Protein AF-A0A433QY40-F1 (afdb_monomer)

Radius of gyration: 24.11 Å; Cα contacts (8 Å, |Δi|>4): 406; chains: 1; bounding box: 74×46×71 Å

Solvent-accessible surface area (backbone atoms only — not comparable to full-atom values): 18634 Å² total; per-residue (Å²): 47,36,18,42,41,61,42,78,92,70,95,76,83,92,65,103,60,87,79,83,80,79,84,84,78,77,70,26,26,28,44,92,84,48,96,60,68,40,78,62,98,78,76,44,82,93,55,34,44,86,37,64,58,69,60,52,52,52,27,53,52,53,52,49,52,50,50,54,54,27,59,77,50,73,29,50,80,42,85,75,54,76,53,30,36,38,34,46,38,61,68,45,13,49,48,54,43,42,76,76,47,42,81,66,74,73,64,77,78,57,97,81,73,68,93,63,52,89,67,84,79,71,52,83,84,56,39,50,55,52,63,47,90,78,70,62,73,73,61,60,57,49,56,48,66,78,46,85,68,80,91,82,79,93,74,86,79,80,87,87,80,87,85,88,83,91,85,87,87,87,83,94,64,102,66,86,85,68,77,72,84,62,68,64,75,81,59,43,65,69,51,54,38,49,50,41,40,32,53,53,49,50,52,55,39,48,49,42,28,75,75,71,71,34,41,35,13,22,3,37,27,88,24,65,60,57,3,53,51,31,23,58,74,50,64,79,66,31,38,22,36,50,44,77,87,33,36,54,71,56,28,38,74,33,50,41,48,75,41,78,91,20,69,46,71,70,26,54,49,52,30,63,78,69,70,44,62,27,20,39,57,55,68,79,54,55,51,68,58,36,20,71,75,65,34,63,69,52,9,50,49,54,55,32,48,38,56,70,42,68,133

Structure (mmCIF, N/CA/C/O backbone):
data_AF-A0A433QY40-F1
#
_entry.id   AF-A0A433QY40-F1
#
loop_
_atom_site.group_PDB
_atom_site.id
_atom_site.type_symbol
_atom_site.label_atom_id
_atom_site.label_alt_id
_atom_site.label_comp_id
_atom_site.label_asym_id
_atom_site.label_entity_id
_atom_site.label_seq_id
_atom_site.pdbx_PDB_ins_code
_atom_site.Cartn_x
_atom_site.Cartn_y
_atom_site.Cartn_z
_atom_site.occupancy
_atom_site.B_iso_or_equiv
_atom_site.auth_seq_id
_atom_site.auth_comp_id
_atom_site.auth_asym_id
_atom_site.auth_atom_id
_atom_site.pdbx_PDB_model_num
ATOM 1 N N . MET A 1 1 ? -7.681 4.308 1.408 1.00 59.34 1 MET A N 1
ATOM 2 C CA . MET A 1 1 ? -6.302 4.295 0.869 1.00 59.34 1 MET A CA 1
ATOM 3 C C . MET A 1 1 ? -5.984 2.933 0.264 1.00 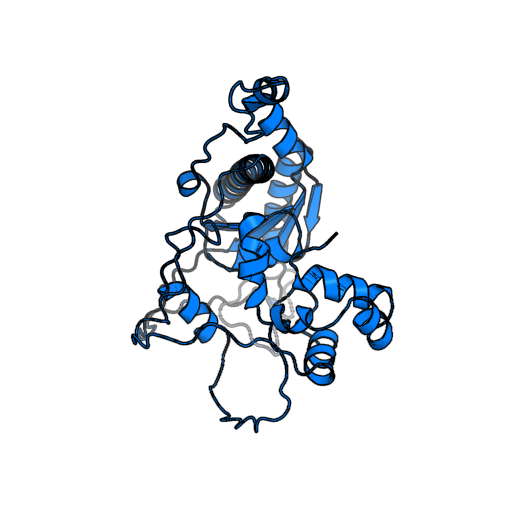59.34 1 MET A C 1
ATOM 5 O O . MET A 1 1 ? -6.249 1.911 0.889 1.00 59.34 1 MET A O 1
ATOM 9 N N . LEU A 1 2 ? -5.409 2.922 -0.937 1.00 44.34 2 LEU A N 1
ATOM 10 C CA . LEU A 1 2 ? -4.930 1.728 -1.632 1.00 44.34 2 LEU A CA 1
ATOM 11 C C . LEU A 1 2 ? -3.403 1.759 -1.720 1.00 44.34 2 LEU A C 1
ATOM 13 O O . LEU A 1 2 ? -2.851 2.810 -2.027 1.00 44.34 2 LEU A O 1
ATOM 17 N N . CYS A 1 3 ? -2.722 0.636 -1.506 1.00 56.62 3 CYS A N 1
ATOM 18 C CA . CYS A 1 3 ? -1.308 0.465 -1.857 1.00 56.62 3 CYS A CA 1
ATOM 19 C C . CYS A 1 3 ? -1.183 -0.676 -2.859 1.00 56.62 3 CYS A C 1
ATOM 21 O O . CYS A 1 3 ? -1.660 -1.766 -2.562 1.00 56.62 3 CYS A O 1
ATOM 23 N N . LEU A 1 4 ? -0.554 -0.440 -4.010 1.00 50.94 4 LEU A N 1
ATOM 24 C CA . LEU A 1 4 ? -0.325 -1.446 -5.051 1.00 50.94 4 LEU A CA 1
ATOM 25 C C . LEU A 1 4 ? 1.158 -1.799 -5.145 1.00 50.94 4 LEU A C 1
ATOM 27 O O . LEU A 1 4 ? 1.994 -0.902 -5.131 1.00 50.94 4 LEU A O 1
ATOM 31 N N . PHE A 1 5 ? 1.445 -3.092 -5.273 1.00 47.00 5 PHE A N 1
ATOM 32 C CA . PHE A 1 5 ? 2.759 -3.673 -5.544 1.00 47.00 5 PHE A CA 1
ATOM 33 C C . PHE A 1 5 ? 2.718 -4.441 -6.848 1.00 47.00 5 PHE A C 1
ATOM 35 O O . PHE A 1 5 ? 1.936 -5.385 -6.942 1.00 47.00 5 PHE A O 1
ATOM 42 N N . VAL A 1 6 ? 3.563 -4.093 -7.811 1.00 45.53 6 VAL A N 1
ATOM 43 C CA . VAL A 1 6 ? 3.583 -4.770 -9.112 1.00 45.53 6 VAL A CA 1
ATOM 44 C C . VAL A 1 6 ? 4.684 -5.826 -9.169 1.00 45.53 6 VAL A C 1
ATOM 46 O O . VAL A 1 6 ? 5.840 -5.547 -8.877 1.00 45.53 6 VAL A O 1
ATOM 49 N N . TYR A 1 7 ? 4.323 -7.037 -9.588 1.00 41.69 7 TYR A N 1
ATOM 50 C CA . TYR A 1 7 ? 5.217 -8.174 -9.771 1.00 41.69 7 TYR A CA 1
ATOM 51 C C . TYR A 1 7 ? 5.182 -8.669 -11.218 1.00 41.69 7 TYR A C 1
ATOM 53 O O . TYR A 1 7 ? 4.114 -8.851 -11.811 1.00 41.69 7 TYR A O 1
ATOM 61 N N . SER A 1 8 ? 6.357 -8.990 -11.762 1.00 37.44 8 SER A N 1
ATOM 62 C CA . SER A 1 8 ? 6.459 -9.954 -12.857 1.00 37.44 8 SER A CA 1
ATOM 63 C C . SER A 1 8 ? 6.424 -11.358 -12.256 1.00 37.44 8 SER A C 1
ATOM 65 O O . SER A 1 8 ? 7.270 -11.678 -11.418 1.00 37.44 8 SER A O 1
ATOM 67 N N . GLU A 1 9 ? 5.463 -12.193 -12.648 1.00 37.59 9 GLU A N 1
ATOM 68 C CA . GLU A 1 9 ? 5.420 -13.580 -12.186 1.00 37.59 9 GLU A CA 1
ATOM 69 C C . GLU A 1 9 ? 6.706 -14.313 -12.597 1.00 37.59 9 GLU A C 1
ATOM 71 O O . GLU A 1 9 ? 6.979 -14.522 -13.776 1.00 37.59 9 GLU A O 1
ATOM 76 N N . THR A 1 10 ? 7.485 -14.749 -11.611 1.00 36.81 10 THR A N 1
ATOM 77 C CA . THR A 1 10 ? 8.326 -15.938 -11.753 1.00 36.81 10 THR A CA 1
ATOM 78 C C . THR A 1 10 ? 7.754 -16.964 -10.786 1.00 36.81 10 THR A C 1
ATOM 80 O O . THR A 1 10 ? 7.585 -16.696 -9.597 1.00 36.81 10 THR A O 1
ATOM 83 N N . LYS A 1 11 ? 7.316 -18.106 -11.321 1.00 35.62 11 LYS A N 1
ATOM 84 C CA . LYS A 1 11 ? 6.693 -19.182 -10.545 1.00 35.62 11 LYS A CA 1
ATOM 85 C C . LYS A 1 11 ? 7.656 -19.618 -9.442 1.00 35.62 11 LYS A C 1
ATOM 87 O O . LYS A 1 11 ? 8.730 -20.115 -9.759 1.00 35.62 11 LYS A O 1
ATOM 92 N N . SER A 1 12 ? 7.271 -19.499 -8.174 1.00 36.81 12 SER A N 1
ATOM 93 C CA . SER A 1 12 ? 7.971 -20.221 -7.112 1.00 36.81 12 SER A CA 1
ATOM 94 C C . SER A 1 12 ? 7.017 -20.573 -5.973 1.00 36.81 12 SER A C 1
ATOM 96 O O . SER A 1 12 ? 6.578 -19.719 -5.209 1.00 36.81 12 SER A O 1
ATOM 98 N N . CYS A 1 13 ? 6.649 -21.855 -5.911 1.00 33.94 13 CYS A N 1
ATOM 99 C CA . CYS A 1 13 ? 6.004 -22.478 -4.759 1.00 33.94 13 CYS A CA 1
ATOM 100 C C . CYS A 1 13 ? 7.100 -22.928 -3.788 1.00 33.94 13 CYS A C 1
ATOM 102 O O . CYS A 1 13 ? 7.964 -23.715 -4.167 1.00 33.94 13 CYS A O 1
ATOM 104 N N . VAL A 1 14 ? 7.050 -22.469 -2.538 1.00 39.84 14 VAL A N 1
ATOM 105 C CA . VAL A 1 14 ? 8.035 -22.827 -1.508 1.00 39.84 14 VAL A CA 1
ATOM 106 C C . VAL A 1 14 ? 7.557 -24.063 -0.736 1.00 39.84 14 VAL A C 1
ATOM 108 O O . VAL A 1 14 ? 6.661 -23.994 0.101 1.00 39.84 14 VAL A O 1
ATOM 111 N N . ARG A 1 15 ? 8.171 -25.206 -1.042 1.00 34.72 15 ARG A N 1
ATOM 112 C CA . ARG A 1 15 ? 8.403 -26.370 -0.164 1.00 34.72 15 ARG A CA 1
ATOM 113 C C . ARG A 1 15 ? 9.867 -26.788 -0.379 1.00 34.72 15 ARG A C 1
ATOM 115 O O . ARG A 1 15 ? 10.416 -26.383 -1.403 1.00 34.72 15 ARG A O 1
ATOM 122 N N . PRO A 1 16 ? 10.527 -27.526 0.537 1.00 44.34 16 PRO A N 1
ATOM 123 C CA . PRO A 1 16 ? 11.961 -27.805 0.440 1.00 44.34 16 PRO A CA 1
ATOM 124 C C . PRO A 1 16 ? 12.233 -28.714 -0.767 1.00 44.34 16 PRO A C 1
ATOM 126 O O . PRO A 1 16 ? 12.188 -29.936 -0.679 1.00 44.34 16 PRO A O 1
ATOM 129 N N . LEU A 1 17 ? 12.444 -28.096 -1.923 1.00 45.97 17 LEU A N 1
ATOM 130 C CA . LEU A 1 17 ? 12.699 -28.719 -3.210 1.00 45.97 17 LEU A CA 1
ATOM 131 C C . LEU A 1 17 ? 14.077 -28.241 -3.650 1.00 45.97 17 LEU A C 1
ATOM 133 O O . LEU A 1 17 ? 14.329 -27.038 -3.692 1.00 45.97 17 LEU A O 1
ATOM 137 N N . GLN A 1 18 ? 14.969 -29.181 -3.967 1.00 52.72 18 GLN A N 1
ATOM 138 C CA . GLN A 1 18 ? 16.170 -28.897 -4.749 1.00 52.72 18 GLN A CA 1
ATOM 139 C C . GLN A 1 18 ? 15.747 -28.098 -5.989 1.00 52.72 18 GLN A C 1
ATOM 141 O O . GLN A 1 18 ? 15.027 -28.606 -6.846 1.00 52.72 18 GLN A O 1
ATOM 146 N N . ILE A 1 19 ? 16.137 -26.825 -6.046 1.00 59.12 19 ILE A N 1
ATOM 147 C CA . ILE A 1 19 ? 15.742 -25.908 -7.115 1.00 59.12 19 ILE A CA 1
ATOM 148 C C . ILE A 1 19 ? 16.665 -26.177 -8.308 1.00 59.12 19 ILE A C 1
ATOM 150 O O . ILE A 1 19 ? 17.764 -25.635 -8.377 1.00 59.12 19 ILE A O 1
ATOM 154 N N . ILE A 1 20 ? 16.258 -27.083 -9.200 1.00 61.34 20 ILE A N 1
ATOM 155 C CA . ILE A 1 20 ? 17.096 -27.555 -10.318 1.00 61.34 20 ILE A CA 1
ATOM 156 C C . ILE A 1 20 ? 17.018 -26.619 -11.545 1.00 61.34 20 ILE A C 1
ATOM 158 O O . ILE A 1 20 ? 17.981 -26.550 -12.301 1.00 61.34 20 ILE A O 1
ATOM 162 N N . ASP A 1 21 ? 15.968 -25.797 -11.680 1.00 80.38 21 ASP A N 1
ATOM 163 C CA . ASP A 1 21 ? 15.736 -24.951 -12.868 1.00 80.38 21 ASP A CA 1
ATOM 164 C C . ASP A 1 21 ? 15.635 -23.446 -12.539 1.00 80.38 21 ASP A C 1
ATOM 166 O O . ASP A 1 21 ? 14.609 -22.799 -12.764 1.00 80.38 21 ASP A O 1
ATOM 170 N N . VAL A 1 22 ? 16.696 -22.851 -11.984 1.00 81.38 22 VAL A N 1
ATOM 171 C CA . VAL A 1 22 ? 16.763 -21.387 -11.806 1.00 81.38 22 VAL A CA 1
ATOM 172 C C . VAL A 1 22 ? 17.213 -20.722 -13.105 1.00 81.38 22 VAL A C 1
ATOM 174 O O . VAL A 1 22 ? 18.346 -20.905 -13.546 1.00 81.38 22 VAL A O 1
ATOM 177 N N . ILE A 1 23 ? 16.357 -19.878 -13.684 1.00 83.44 23 ILE A N 1
ATOM 178 C CA . ILE A 1 23 ? 16.738 -19.000 -14.796 1.00 83.44 23 ILE A CA 1
ATOM 179 C C . ILE A 1 23 ? 17.251 -17.681 -14.216 1.00 83.44 23 ILE A C 1
ATOM 181 O O . ILE A 1 23 ? 16.478 -16.865 -13.715 1.00 83.44 23 ILE A O 1
ATOM 185 N N . LEU A 1 24 ? 18.563 -17.462 -14.293 1.00 84.38 24 LEU A N 1
ATOM 186 C CA . LEU A 1 24 ? 19.180 -16.197 -13.903 1.00 84.38 24 LEU A CA 1
ATOM 187 C C . LEU A 1 24 ? 19.180 -15.230 -15.086 1.00 84.38 24 LEU A C 1
ATOM 189 O O . LEU A 1 24 ? 19.798 -15.491 -16.117 1.00 84.38 24 LEU A O 1
ATOM 193 N N . VAL A 1 25 ? 18.515 -14.089 -14.919 1.00 87.19 25 VAL A N 1
ATOM 194 C CA . VAL A 1 25 ? 18.522 -13.000 -15.899 1.00 87.19 25 VAL A CA 1
ATOM 195 C C . VAL A 1 25 ? 19.277 -11.825 -15.298 1.00 87.19 25 VAL A C 1
ATOM 197 O O . VAL A 1 25 ? 18.833 -11.217 -14.324 1.00 87.19 25 VAL A O 1
ATOM 200 N N . HIS A 1 26 ? 20.439 -11.506 -15.864 1.00 92.12 26 HIS A N 1
ATOM 201 C CA . HIS A 1 26 ? 21.204 -10.342 -15.433 1.00 92.12 26 HIS A CA 1
ATOM 202 C C . HIS A 1 26 ? 20.507 -9.047 -15.878 1.00 92.12 26 HIS A C 1
ATOM 204 O O . HIS A 1 26 ? 19.855 -8.992 -16.920 1.00 92.12 26 HIS A O 1
ATOM 210 N N . VAL A 1 27 ? 20.665 -7.980 -15.097 1.00 92.69 27 VAL A N 1
ATOM 211 C CA . VAL A 1 27 ? 20.217 -6.631 -15.469 1.00 92.69 27 VAL A CA 1
ATOM 212 C C . VAL A 1 27 ? 20.910 -6.153 -16.747 1.00 92.69 27 VAL A C 1
ATOM 214 O O . VAL A 1 27 ? 22.046 -6.543 -17.028 1.00 92.69 27 VAL A O 1
ATOM 217 N N . ALA A 1 28 ? 20.253 -5.269 -17.499 1.00 94.31 28 ALA A N 1
ATOM 218 C CA . ALA A 1 28 ? 20.892 -4.619 -18.635 1.00 94.31 28 ALA A CA 1
ATOM 219 C C . ALA A 1 28 ? 22.133 -3.832 -18.180 1.00 94.31 28 ALA A C 1
ATOM 221 O O . ALA A 1 28 ? 22.181 -3.295 -17.068 1.00 94.31 28 ALA A O 1
ATOM 222 N N . THR A 1 29 ? 23.136 -3.741 -19.045 1.00 94.94 29 THR A N 1
ATOM 223 C CA . THR A 1 29 ? 24.393 -3.056 -18.755 1.00 94.94 29 THR A CA 1
ATOM 224 C C . THR A 1 29 ? 24.826 -2.141 -19.894 1.00 94.94 29 THR A C 1
ATOM 226 O O . THR A 1 29 ? 24.441 -2.338 -21.043 1.00 94.94 29 THR A O 1
ATOM 229 N N . TYR A 1 30 ? 25.626 -1.130 -19.566 1.00 93.44 30 TYR A N 1
ATOM 230 C CA . TYR A 1 30 ? 26.415 -0.360 -20.525 1.00 93.44 30 TYR A CA 1
ATOM 231 C C . TYR A 1 30 ? 27.810 -0.974 -20.605 1.00 93.44 30 TYR A C 1
ATOM 233 O O . TYR A 1 30 ? 28.487 -1.036 -19.578 1.00 93.44 30 TYR A O 1
ATOM 241 N N . ALA A 1 31 ? 28.245 -1.398 -21.790 1.00 90.88 31 ALA A N 1
ATOM 242 C CA . ALA A 1 31 ? 29.657 -1.670 -22.056 1.00 90.88 31 ALA A CA 1
ATOM 243 C C . ALA A 1 31 ? 30.393 -0.355 -22.376 1.00 90.88 31 ALA A C 1
ATOM 245 O O . ALA A 1 31 ? 29.758 0.617 -22.783 1.00 90.88 31 ALA A O 1
ATOM 246 N N . ASN A 1 32 ? 31.727 -0.325 -22.253 1.00 80.38 32 ASN A N 1
ATOM 247 C CA . ASN A 1 32 ? 32.571 0.873 -22.458 1.00 80.38 32 ASN A CA 1
ATOM 248 C C . ASN A 1 32 ? 32.372 1.626 -23.796 1.00 80.38 32 ASN A C 1
ATOM 250 O O . ASN A 1 32 ? 32.898 2.725 -23.947 1.00 80.38 32 ASN A O 1
ATOM 254 N N . GLN A 1 33 ? 31.655 1.053 -24.765 1.00 81.12 33 GLN A N 1
ATOM 255 C CA . GLN A 1 33 ? 31.418 1.632 -26.092 1.00 81.12 33 GLN A CA 1
ATOM 256 C C . GLN A 1 33 ? 29.931 1.700 -26.476 1.00 81.12 33 GLN A C 1
ATOM 258 O O . GLN A 1 33 ? 29.604 2.224 -27.539 1.00 81.12 33 GLN A O 1
ATOM 263 N N . ASP A 1 34 ? 29.027 1.191 -25.634 1.00 86.44 34 ASP A N 1
ATOM 264 C CA . ASP A 1 34 ? 27.602 1.158 -25.956 1.00 86.44 34 ASP A CA 1
ATOM 265 C C . ASP A 1 34 ? 26.931 2.486 -25.557 1.00 86.44 34 ASP A C 1
ATOM 267 O O . ASP A 1 34 ? 27.005 2.883 -24.390 1.00 86.44 34 ASP A O 1
ATOM 271 N N . PRO A 1 35 ? 26.221 3.167 -26.477 1.00 87.75 35 PRO A N 1
ATOM 272 C CA . PRO A 1 35 ? 25.493 4.397 -26.156 1.00 87.75 35 PRO A CA 1
ATOM 273 C C . PRO A 1 35 ? 24.211 4.134 -25.346 1.00 87.75 35 PRO A C 1
ATOM 275 O O . PRO A 1 35 ? 23.669 5.044 -24.723 1.00 87.75 35 PRO A O 1
ATOM 278 N N . GLU A 1 36 ? 23.722 2.892 -25.337 1.00 90.06 36 GLU A N 1
ATOM 279 C CA . GLU A 1 36 ? 22.466 2.485 -24.707 1.00 90.06 36 GLU A CA 1
ATOM 280 C C . GLU A 1 36 ? 22.620 1.163 -23.942 1.00 90.06 36 GLU A C 1
ATOM 282 O O . GLU A 1 36 ? 23.434 0.321 -24.329 1.00 90.06 36 GLU A O 1
ATOM 287 N N . PRO A 1 37 ? 21.827 0.934 -22.878 1.00 91.44 37 PRO A N 1
ATOM 288 C CA . PRO A 1 37 ? 21.942 -0.274 -22.080 1.00 91.44 37 PRO A CA 1
ATOM 289 C C . PRO A 1 37 ? 21.319 -1.470 -22.801 1.00 91.44 37 PRO A C 1
ATOM 291 O O . PRO A 1 37 ? 20.207 -1.381 -23.324 1.00 91.44 37 PRO A O 1
ATOM 294 N N . ARG A 1 38 ? 22.008 -2.612 -22.779 1.00 92.19 38 ARG A N 1
ATOM 295 C CA . ARG A 1 38 ? 21.567 -3.857 -23.427 1.00 92.19 38 ARG A CA 1
ATOM 296 C C . ARG A 1 38 ? 21.712 -5.048 -22.486 1.00 92.19 38 ARG A C 1
ATOM 298 O O . ARG A 1 38 ? 22.398 -4.964 -21.472 1.00 92.19 38 ARG A O 1
ATOM 305 N N . TYR A 1 39 ? 21.043 -6.151 -22.807 1.00 92.50 39 TYR A N 1
ATOM 306 C CA . TYR A 1 39 ? 21.275 -7.425 -22.130 1.00 92.50 39 TYR A CA 1
ATOM 307 C C . TYR A 1 39 ? 22.485 -8.106 -22.764 1.00 92.50 39 TYR A C 1
ATOM 309 O O . TYR A 1 39 ? 22.434 -8.527 -23.920 1.00 92.50 39 TYR A O 1
ATOM 317 N N . HIS A 1 40 ? 23.577 -8.192 -22.010 1.00 91.06 40 HIS A N 1
ATOM 318 C CA . HIS A 1 40 ? 24.794 -8.878 -22.433 1.00 91.06 40 HIS A CA 1
ATOM 319 C C . HIS A 1 40 ? 24.792 -10.311 -21.873 1.00 91.06 40 HIS A C 1
ATOM 321 O O . HIS A 1 40 ? 24.455 -10.486 -20.703 1.00 91.06 40 HIS A O 1
ATOM 327 N N . PRO A 1 41 ? 25.178 -11.343 -22.651 1.00 88.19 41 PRO A N 1
ATOM 328 C CA . PRO A 1 41 ? 25.215 -12.727 -22.161 1.00 88.19 41 PRO A CA 1
ATOM 329 C C . PRO A 1 41 ? 26.231 -12.977 -21.036 1.00 88.19 41 PRO A C 1
ATOM 331 O O . PRO A 1 41 ? 26.073 -13.904 -20.247 1.00 88.19 41 PRO A O 1
ATOM 334 N N . SER A 1 42 ? 27.305 -12.186 -20.971 1.00 89.00 42 SER A N 1
ATOM 335 C CA . SER A 1 42 ? 28.385 -12.350 -19.986 1.00 89.00 42 SER A CA 1
ATOM 336 C C . SER A 1 42 ? 28.974 -10.988 -19.589 1.00 89.00 42 SER A C 1
ATOM 338 O O . SER A 1 42 ? 30.096 -10.663 -19.982 1.00 89.00 42 SER A O 1
ATOM 340 N N . PRO A 1 43 ? 28.210 -10.145 -18.867 1.00 90.69 43 PRO A N 1
ATOM 341 C CA . PRO A 1 43 ? 28.695 -8.848 -18.415 1.00 90.69 43 PRO A CA 1
ATOM 342 C C . PRO A 1 43 ? 29.794 -9.036 -17.363 1.00 90.69 43 PRO A C 1
ATOM 344 O O . PRO A 1 43 ? 29.755 -9.963 -16.557 1.00 90.69 43 PRO A O 1
ATOM 347 N N . HIS A 1 44 ? 30.774 -8.134 -17.350 1.00 91.31 44 HIS A N 1
ATOM 348 C CA . HIS A 1 44 ? 31.901 -8.188 -16.418 1.00 91.31 44 HIS A CA 1
ATOM 349 C C . HIS A 1 44 ? 31.989 -6.895 -15.605 1.00 91.31 44 HIS A C 1
ATOM 351 O O . HIS A 1 44 ? 31.980 -5.807 -16.177 1.00 91.31 44 HIS A O 1
ATOM 357 N N . TYR A 1 45 ? 32.124 -7.002 -14.278 1.00 90.94 45 TYR A N 1
ATOM 358 C CA . TYR A 1 45 ? 32.050 -5.862 -13.348 1.00 90.94 45 TYR A CA 1
ATOM 359 C C . TYR A 1 45 ? 33.054 -4.737 -13.655 1.00 90.94 45 TYR A C 1
ATOM 361 O O . TYR A 1 45 ? 32.764 -3.568 -13.427 1.00 90.94 45 TYR A O 1
ATOM 369 N N . ALA A 1 46 ? 34.230 -5.082 -14.188 1.00 93.19 46 ALA A N 1
ATOM 370 C CA . ALA A 1 46 ? 35.266 -4.108 -14.538 1.00 93.19 46 ALA A CA 1
ATOM 371 C C . ALA A 1 46 ? 34.987 -3.335 -15.843 1.00 93.19 46 ALA A C 1
ATOM 373 O O . ALA A 1 46 ? 35.596 -2.295 -16.073 1.00 93.19 46 ALA A O 1
ATOM 374 N N . THR A 1 47 ? 34.115 -3.846 -16.718 1.00 91.94 47 THR A N 1
ATOM 375 C CA . THR A 1 47 ? 33.900 -3.297 -18.073 1.00 91.94 47 THR A CA 1
ATOM 376 C C . THR A 1 47 ? 32.448 -2.933 -18.367 1.00 91.94 47 THR A C 1
ATOM 378 O O . THR A 1 47 ? 32.175 -2.324 -19.401 1.00 91.94 47 THR A O 1
ATOM 381 N N . HIS A 1 48 ? 31.523 -3.306 -17.480 1.00 94.12 48 HIS A N 1
ATOM 382 C CA . HIS A 1 48 ? 30.092 -3.102 -17.638 1.00 94.12 48 HIS A CA 1
ATOM 383 C C . HIS A 1 48 ? 29.508 -2.391 -16.421 1.00 94.12 48 HIS A C 1
ATOM 385 O O . HIS A 1 48 ? 29.766 -2.765 -15.277 1.00 94.12 48 HIS A O 1
ATOM 391 N N . LYS A 1 49 ? 28.658 -1.396 -16.670 1.00 94.12 49 LYS A N 1
ATOM 392 C CA . LYS A 1 49 ? 27.908 -0.693 -15.625 1.00 94.12 49 LYS A CA 1
ATOM 393 C C . LYS A 1 49 ? 26.434 -1.068 -15.683 1.00 94.12 49 LYS A C 1
ATOM 395 O O . LYS A 1 49 ? 25.827 -1.020 -16.749 1.00 94.12 49 LYS A O 1
ATOM 400 N N . VAL A 1 50 ? 25.846 -1.395 -14.534 1.00 94.75 50 VAL A N 1
ATOM 401 C CA . VAL A 1 50 ? 24.417 -1.726 -14.412 1.00 94.75 50 VAL A CA 1
ATOM 402 C C . VAL A 1 50 ? 23.529 -0.572 -14.870 1.00 94.75 50 VAL A C 1
ATOM 404 O O . VAL A 1 50 ? 23.754 0.588 -14.519 1.00 94.75 50 VAL A O 1
ATOM 407 N N . SER A 1 51 ? 22.474 -0.916 -15.604 1.00 94.38 51 SER A N 1
ATOM 408 C CA . SER A 1 51 ? 21.390 -0.019 -15.970 1.00 94.38 51 SER A CA 1
ATOM 409 C C . SER A 1 51 ? 20.046 -0.572 -15.514 1.00 94.38 51 SER A C 1
ATOM 411 O O . SER A 1 51 ? 19.636 -1.667 -15.892 1.00 94.38 51 SER A O 1
ATOM 413 N N . LEU A 1 52 ? 19.326 0.232 -14.732 1.00 95.00 52 LEU A N 1
ATOM 414 C CA . LEU A 1 52 ? 17.955 -0.066 -14.308 1.00 95.00 52 LEU A CA 1
ATOM 415 C C . LEU A 1 52 ? 16.903 0.563 -15.232 1.00 95.00 52 LEU A C 1
ATOM 417 O O . LEU A 1 52 ? 15.716 0.573 -14.914 1.00 95.00 52 LEU A O 1
ATOM 421 N N . GLU A 1 53 ? 17.330 1.102 -16.373 1.00 93.75 53 GLU A N 1
ATOM 422 C CA . GLU A 1 53 ? 16.459 1.824 -17.296 1.00 93.75 53 GLU A CA 1
ATOM 423 C C . GLU A 1 53 ? 15.289 0.993 -17.846 1.00 93.75 53 GLU A C 1
ATOM 425 O O . GLU A 1 53 ? 14.186 1.536 -17.924 1.00 93.75 53 GLU A O 1
ATOM 430 N N . PRO A 1 54 ? 15.444 -0.313 -18.158 1.00 93.31 54 PRO A N 1
ATOM 431 C CA . PRO A 1 54 ? 14.301 -1.147 -18.531 1.00 93.31 54 PRO A CA 1
ATOM 432 C C . PRO A 1 54 ? 13.201 -1.168 -17.457 1.00 93.31 54 PRO A C 1
ATOM 434 O O . PRO A 1 54 ? 12.025 -0.998 -17.773 1.00 93.31 54 PRO A O 1
ATOM 437 N N . TYR A 1 55 ? 13.578 -1.272 -16.178 1.00 94.12 55 TYR A N 1
ATOM 438 C CA . TYR A 1 55 ? 12.630 -1.271 -15.058 1.00 94.12 55 TYR A CA 1
ATOM 439 C C . TY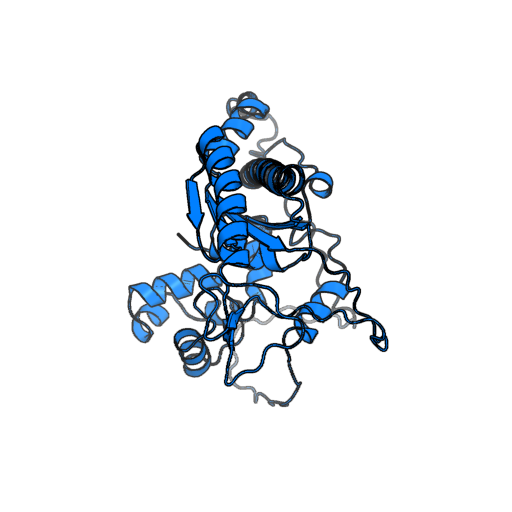R A 1 55 ? 11.984 0.103 -14.850 1.00 94.12 55 TYR A C 1
ATOM 441 O O . TYR A 1 55 ? 10.799 0.188 -14.538 1.00 94.12 55 TYR A O 1
ATOM 449 N N . ARG A 1 56 ? 12.729 1.197 -15.063 1.00 95.62 56 ARG A N 1
ATOM 450 C CA . ARG A 1 56 ? 12.168 2.559 -15.003 1.00 95.62 56 ARG A CA 1
ATOM 451 C C . ARG A 1 56 ? 11.169 2.819 -16.127 1.00 95.62 56 ARG A C 1
ATOM 453 O O . ARG A 1 56 ? 10.145 3.448 -15.876 1.00 95.62 56 ARG A O 1
ATOM 460 N N . ARG A 1 57 ? 11.424 2.305 -17.335 1.00 95.44 57 ARG A N 1
ATOM 461 C CA . ARG A 1 57 ? 10.471 2.370 -18.453 1.00 95.44 57 ARG A CA 1
ATOM 462 C C . ARG A 1 57 ? 9.208 1.562 -18.163 1.00 95.44 57 ARG A C 1
ATOM 464 O O . ARG A 1 57 ? 8.117 2.098 -18.315 1.00 95.44 57 ARG A O 1
ATOM 471 N N . ALA A 1 58 ? 9.344 0.332 -17.663 1.00 95.44 58 ALA A N 1
ATOM 472 C CA . ALA A 1 58 ? 8.198 -0.473 -17.230 1.00 95.44 58 ALA A CA 1
ATOM 473 C C . ALA A 1 58 ? 7.388 0.234 -16.127 1.00 95.44 58 ALA A C 1
ATOM 475 O O . ALA A 1 58 ? 6.169 0.352 -16.228 1.00 95.44 58 ALA A O 1
ATOM 476 N N . SER A 1 59 ? 8.074 0.802 -15.127 1.00 97.12 59 SER A N 1
ATOM 477 C CA . SER A 1 59 ? 7.469 1.659 -14.101 1.00 97.12 59 SER A CA 1
ATOM 478 C C . SER A 1 59 ? 6.679 2.806 -14.731 1.00 97.12 59 SER A C 1
ATOM 480 O O . SER A 1 59 ? 5.510 2.984 -14.415 1.00 97.12 59 SER A O 1
ATOM 482 N N . ALA A 1 60 ? 7.265 3.562 -15.661 1.00 97.56 60 ALA A N 1
ATOM 483 C CA . ALA A 1 60 ? 6.578 4.675 -16.315 1.00 97.56 60 ALA A CA 1
ATOM 484 C C . ALA A 1 60 ? 5.282 4.239 -17.025 1.00 97.56 60 ALA A C 1
ATOM 486 O O . ALA A 1 60 ? 4.282 4.948 -16.934 1.00 97.56 60 ALA A O 1
ATOM 487 N N . LEU A 1 61 ? 5.269 3.062 -17.661 1.00 97.88 61 LEU A N 1
ATOM 488 C CA . LEU A 1 61 ? 4.064 2.501 -18.281 1.00 97.88 61 LEU A CA 1
ATOM 489 C C . LEU A 1 61 ? 2.989 2.163 -1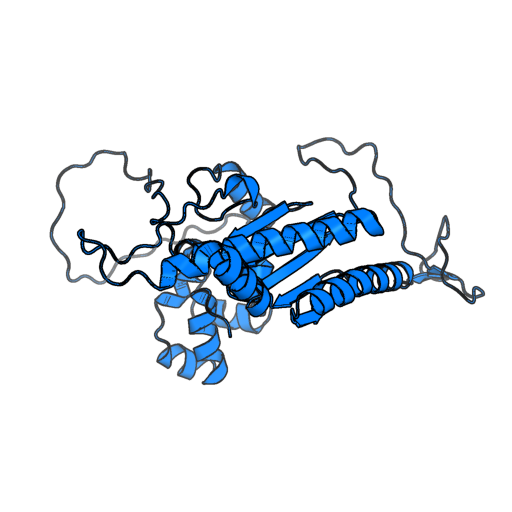7.239 1.00 97.88 61 LEU A C 1
ATOM 491 O O . LEU A 1 61 ? 1.848 2.600 -17.384 1.00 97.88 61 LEU A O 1
ATOM 495 N N . ILE A 1 62 ? 3.358 1.466 -16.158 1.00 97.38 62 ILE A N 1
ATOM 496 C CA . ILE A 1 62 ? 2.450 1.128 -15.047 1.00 97.38 62 ILE A CA 1
ATOM 497 C C . ILE A 1 62 ? 1.851 2.400 -14.434 1.00 97.38 62 ILE A C 1
ATOM 499 O O . ILE A 1 62 ? 0.638 2.511 -14.263 1.00 97.38 62 ILE A O 1
ATOM 503 N N . PHE A 1 63 ? 2.690 3.397 -14.147 1.00 98.00 63 PHE A N 1
ATOM 504 C CA . PHE A 1 63 ? 2.240 4.679 -13.608 1.00 98.00 63 PHE A CA 1
ATOM 505 C C . PHE A 1 63 ? 1.384 5.467 -14.606 1.00 98.00 63 PHE A C 1
ATOM 507 O O . PHE A 1 63 ? 0.518 6.229 -14.181 1.00 98.00 63 PHE A O 1
ATOM 514 N N . GLY A 1 64 ? 1.570 5.255 -15.910 1.00 97.88 64 GLY A N 1
ATOM 515 C CA . GLY A 1 64 ? 0.672 5.752 -16.948 1.00 97.88 64 GLY A CA 1
ATOM 516 C C . GLY A 1 64 ? -0.733 5.156 -16.837 1.00 97.88 64 GLY A C 1
ATOM 517 O O . GLY A 1 64 ? -1.707 5.905 -16.886 1.00 97.88 64 GLY A O 1
ATOM 518 N N . VAL A 1 65 ? -0.849 3.839 -16.621 1.00 97.69 65 VAL A N 1
ATOM 519 C CA . VAL A 1 65 ? -2.140 3.173 -16.355 1.00 97.69 65 VAL A CA 1
ATOM 520 C C . VAL A 1 65 ? -2.772 3.744 -15.087 1.00 97.69 65 VAL A C 1
ATOM 522 O O . VAL A 1 65 ? -3.914 4.201 -15.119 1.00 97.69 65 VAL A O 1
ATOM 525 N N . PHE A 1 66 ? -2.011 3.814 -13.991 1.00 97.50 66 PHE A N 1
ATOM 526 C CA . PHE A 1 66 ? -2.484 4.385 -12.728 1.00 97.50 66 PHE A CA 1
ATOM 527 C C . PHE A 1 66 ? -2.999 5.815 -12.887 1.00 97.50 66 PHE A C 1
ATOM 529 O O . PHE A 1 66 ? -4.094 6.118 -12.428 1.00 97.50 66 PHE A O 1
ATOM 536 N N . ALA A 1 67 ? -2.249 6.689 -13.560 1.00 97.06 67 ALA A N 1
ATOM 537 C CA . ALA A 1 67 ? -2.641 8.080 -13.749 1.00 97.06 67 ALA A CA 1
ATOM 538 C C . ALA A 1 67 ? -3.943 8.211 -14.551 1.00 97.06 67 ALA A C 1
ATOM 540 O O . ALA A 1 67 ? -4.801 9.009 -14.179 1.00 97.06 67 ALA A O 1
ATOM 541 N N . ARG A 1 68 ? -4.125 7.408 -15.611 1.00 96.50 68 ARG A N 1
ATOM 542 C CA . ARG A 1 68 ? -5.367 7.416 -16.400 1.00 96.50 68 ARG A CA 1
ATOM 543 C C . ARG A 1 68 ? -6.564 6.935 -15.584 1.00 96.50 68 ARG A C 1
ATOM 545 O O . ARG A 1 68 ? -7.578 7.626 -15.557 1.00 96.50 68 ARG A O 1
ATOM 552 N N . PHE A 1 69 ? -6.435 5.806 -14.887 1.00 94.38 69 PHE A N 1
ATOM 553 C CA . PHE A 1 69 ? -7.518 5.253 -14.066 1.00 94.38 69 PHE A CA 1
ATOM 554 C C . PHE A 1 69 ? -7.873 6.163 -12.888 1.00 94.38 69 PHE A C 1
ATOM 556 O O . PHE A 1 69 ? -9.047 6.467 -12.671 1.00 94.38 69 PHE A O 1
ATOM 563 N N . CYS A 1 70 ? -6.873 6.658 -12.155 1.00 93.56 70 CYS A N 1
ATOM 564 C CA . CYS A 1 70 ? -7.102 7.615 -11.077 1.00 93.56 70 CYS A CA 1
ATOM 565 C C . CYS A 1 70 ? -7.737 8.906 -11.608 1.00 93.56 70 CYS A C 1
ATOM 567 O O . CYS A 1 70 ? -8.693 9.387 -11.010 1.00 93.56 70 CYS A O 1
ATOM 569 N N . GLY A 1 71 ? -7.280 9.413 -12.758 1.00 94.31 71 GLY A N 1
ATOM 570 C CA . GLY A 1 71 ? -7.862 10.582 -13.417 1.00 94.31 71 GLY A CA 1
ATOM 571 C C . GLY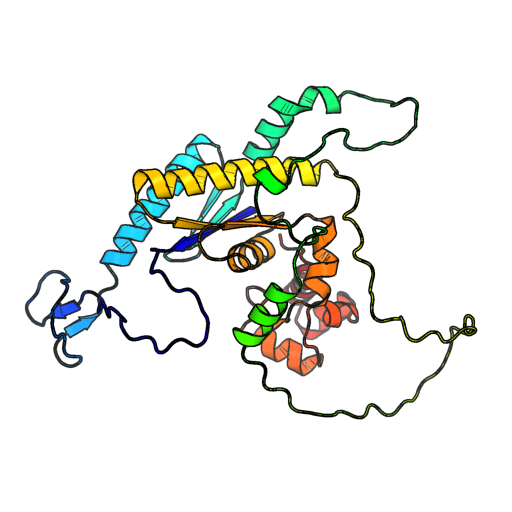 A 1 71 ? -9.332 10.390 -13.794 1.00 94.31 71 GLY A C 1
ATOM 572 O O . GLY A 1 71 ? -10.141 11.268 -13.514 1.00 94.31 71 GLY A O 1
ATOM 573 N N . SER A 1 72 ? -9.706 9.230 -14.351 1.00 94.56 72 SER A N 1
ATOM 574 C CA . SER A 1 72 ? -11.108 8.933 -14.690 1.00 94.56 72 SER A CA 1
ATOM 575 C C . SER A 1 72 ? -12.018 8.775 -13.472 1.00 94.56 72 SER A C 1
ATOM 577 O O . SER A 1 72 ? -13.216 9.015 -13.573 1.00 94.56 72 SER A O 1
ATOM 579 N N . LEU A 1 73 ? -11.458 8.373 -12.328 1.00 92.25 73 LEU A N 1
ATOM 580 C CA . LEU A 1 73 ? -12.196 8.175 -11.080 1.00 92.25 73 LEU A CA 1
ATOM 581 C C . LEU A 1 73 ? -12.149 9.402 -10.155 1.00 92.25 73 LEU A C 1
ATOM 583 O O . LEU A 1 73 ? -12.769 9.375 -9.101 1.00 92.25 73 LEU A O 1
ATOM 587 N N . GLY A 1 74 ? -11.376 10.444 -10.475 1.00 93.06 74 GLY A N 1
ATOM 588 C CA . GLY A 1 74 ? -11.107 11.546 -9.541 1.00 93.06 74 GLY A CA 1
ATOM 589 C C . GLY A 1 74 ? -10.280 11.143 -8.307 1.00 93.06 74 GLY A C 1
ATOM 590 O O . GLY A 1 74 ? -10.253 11.869 -7.318 1.00 93.06 74 GLY A O 1
ATOM 591 N N . ALA A 1 75 ? -9.599 9.994 -8.342 1.00 94.88 75 ALA A N 1
ATOM 592 C CA . ALA A 1 75 ? -8.749 9.517 -7.253 1.00 94.88 75 ALA A CA 1
ATOM 593 C C . ALA A 1 75 ? -7.379 10.219 -7.258 1.00 94.88 75 ALA A C 1
ATOM 595 O O . ALA A 1 75 ? -6.843 10.568 -8.313 1.00 94.88 75 ALA A O 1
ATOM 596 N N . LYS A 1 76 ? -6.757 10.374 -6.084 1.00 95.94 76 LYS A N 1
ATOM 597 C CA . LYS A 1 76 ? -5.409 10.968 -5.975 1.00 95.94 76 LYS A CA 1
ATOM 598 C C . LYS A 1 76 ? -4.348 9.877 -6.016 1.00 95.94 76 LYS A C 1
ATOM 600 O O . LYS A 1 76 ? -4.455 8.894 -5.290 1.00 95.94 76 LYS A O 1
ATOM 605 N N . LEU A 1 77 ? -3.298 10.078 -6.808 1.00 97.06 77 LEU A N 1
ATOM 606 C CA . LEU A 1 77 ? -2.184 9.140 -6.969 1.00 97.06 77 LEU A CA 1
ATOM 607 C C . LEU A 1 77 ? -0.900 9.700 -6.348 1.00 97.06 77 LEU A C 1
ATOM 609 O O . LEU A 1 77 ? -0.505 10.829 -6.631 1.00 97.06 77 LEU A O 1
ATOM 613 N N . GLN A 1 78 ? -0.204 8.883 -5.562 1.00 96.81 78 GLN A N 1
ATOM 614 C CA . GLN A 1 78 ? 1.125 9.179 -5.036 1.00 96.81 78 GLN A CA 1
ATOM 615 C C . GLN A 1 78 ? 2.091 8.037 -5.364 1.00 96.81 78 GLN A C 1
ATOM 617 O O . GLN A 1 78 ? 1.904 6.906 -4.922 1.00 96.81 78 GLN A O 1
ATOM 622 N N . LYS A 1 79 ? 3.176 8.341 -6.081 1.00 95.69 79 LYS A N 1
ATOM 623 C CA . LYS A 1 79 ? 4.286 7.404 -6.294 1.00 95.69 79 LYS A CA 1
ATOM 624 C C . LYS A 1 79 ? 5.097 7.237 -5.006 1.00 95.69 79 LYS A C 1
ATOM 626 O O . LYS A 1 79 ? 5.516 8.233 -4.422 1.00 95.69 79 LYS A O 1
ATOM 631 N N . ALA A 1 80 ? 5.306 5.993 -4.576 1.00 93.00 80 ALA A N 1
ATOM 632 C CA . ALA A 1 80 ? 6.079 5.652 -3.378 1.00 93.00 80 ALA A CA 1
ATOM 633 C C . ALA A 1 80 ? 7.425 4.993 -3.712 1.00 93.00 80 ALA A C 1
ATOM 635 O O . ALA A 1 80 ? 8.412 5.233 -3.022 1.00 93.00 80 ALA A O 1
ATOM 636 N N . GLY A 1 81 ? 7.470 4.209 -4.790 1.00 93.19 81 GLY A N 1
ATOM 637 C CA . GLY A 1 81 ? 8.658 3.495 -5.253 1.00 93.19 81 GLY A CA 1
ATOM 638 C C . GLY A 1 81 ? 8.657 3.308 -6.769 1.00 93.19 81 GLY A C 1
ATOM 639 O O . GLY A 1 81 ? 7.872 3.933 -7.486 1.00 93.19 81 GLY A O 1
ATOM 640 N N . ILE A 1 82 ? 9.549 2.454 -7.278 1.00 92.88 82 ILE A N 1
ATOM 641 C CA . ILE A 1 82 ? 9.587 2.122 -8.712 1.00 92.88 82 ILE A CA 1
ATOM 642 C C . ILE A 1 82 ? 8.360 1.297 -9.132 1.00 92.88 82 ILE A C 1
ATOM 644 O O . ILE A 1 82 ? 7.848 1.473 -10.231 1.00 92.88 82 ILE A O 1
ATOM 648 N N . ASP A 1 83 ? 7.844 0.471 -8.237 1.00 93.69 83 ASP A N 1
ATOM 649 C CA . ASP A 1 83 ? 6.773 -0.510 -8.436 1.00 93.69 83 ASP A CA 1
ATOM 650 C C . ASP A 1 83 ? 5.622 -0.338 -7.429 1.00 93.69 83 ASP A C 1
ATOM 652 O O . ASP A 1 83 ? 4.719 -1.171 -7.361 1.00 93.69 83 ASP A O 1
ATOM 656 N N . GLU A 1 84 ? 5.642 0.761 -6.666 1.00 95.81 84 GLU A N 1
ATOM 657 C CA . GLU A 1 84 ? 4.716 1.015 -5.564 1.00 95.81 84 GLU A CA 1
ATOM 658 C C . GLU A 1 84 ? 4.039 2.383 -5.658 1.00 95.81 84 GLU A C 1
ATOM 660 O O . GLU A 1 84 ? 4.699 3.423 -5.798 1.00 95.81 84 GLU A O 1
ATOM 665 N N . ALA A 1 85 ? 2.720 2.399 -5.475 1.00 97.31 85 ALA A N 1
ATOM 666 C CA . ALA A 1 85 ? 1.926 3.621 -5.414 1.00 97.31 85 ALA A CA 1
ATOM 667 C C . ALA A 1 85 ? 0.866 3.563 -4.311 1.00 97.31 85 ALA A C 1
ATOM 669 O O . ALA A 1 85 ? 0.339 2.494 -3.994 1.00 97.31 85 ALA A O 1
ATOM 670 N N . PHE A 1 86 ? 0.528 4.735 -3.775 1.00 97.69 86 PHE A N 1
ATOM 671 C CA . PHE A 1 86 ? -0.640 4.948 -2.932 1.00 97.69 86 PHE A CA 1
ATOM 672 C C . PHE A 1 86 ? -1.736 5.661 -3.714 1.00 97.69 86 PHE A C 1
ATOM 674 O O . PHE A 1 86 ? -1.448 6.596 -4.465 1.00 97.69 86 PHE A O 1
ATOM 681 N N . MET A 1 87 ? -2.985 5.248 -3.513 1.00 97.69 87 MET A N 1
ATOM 682 C CA . MET A 1 87 ? -4.144 5.898 -4.119 1.00 97.69 87 MET A CA 1
ATOM 683 C C . MET A 1 87 ? -5.188 6.244 -3.064 1.00 97.69 87 MET A C 1
ATOM 685 O O . MET A 1 87 ? -5.626 5.389 -2.287 1.00 97.69 87 MET A O 1
ATOM 689 N N . ASP A 1 88 ? -5.596 7.506 -3.050 1.00 97.56 88 ASP A N 1
ATOM 690 C CA . ASP A 1 88 ? -6.752 7.959 -2.291 1.00 97.56 88 ASP A CA 1
ATOM 691 C C . ASP A 1 88 ? -7.993 7.850 -3.177 1.00 97.56 88 ASP A C 1
ATOM 693 O O . ASP A 1 88 ? -8.159 8.605 -4.135 1.00 97.56 88 ASP A O 1
ATOM 697 N N . VAL A 1 89 ? -8.822 6.860 -2.857 1.00 97.38 89 VAL A N 1
ATOM 698 C CA . VAL A 1 89 ? -10.055 6.508 -3.571 1.00 97.38 89 VAL A CA 1
ATOM 699 C C . VAL A 1 89 ? -11.299 6.883 -2.761 1.00 97.38 89 VAL A C 1
ATOM 701 O O . VAL A 1 89 ? -12.375 6.352 -3.005 1.00 97.38 89 VAL A O 1
ATOM 704 N N . THR A 1 90 ? -11.155 7.749 -1.754 1.00 96.12 90 THR A N 1
ATOM 705 C CA . THR A 1 90 ? -12.242 8.074 -0.820 1.00 96.12 90 THR A CA 1
ATOM 706 C C . THR A 1 90 ? -13.451 8.659 -1.549 1.00 96.12 90 THR A C 1
ATOM 708 O O . THR A 1 90 ? -14.562 8.158 -1.390 1.00 96.12 90 THR A O 1
ATOM 711 N N . ASP A 1 91 ? -13.233 9.654 -2.411 1.00 95.94 91 ASP A N 1
ATOM 712 C CA . ASP A 1 91 ? -14.316 10.340 -3.123 1.00 95.94 91 ASP A CA 1
ATOM 713 C C . ASP A 1 91 ? -15.043 9.408 -4.102 1.00 95.94 91 ASP A C 1
ATOM 715 O O . ASP A 1 91 ? -16.272 9.358 -4.117 1.00 95.94 91 ASP A O 1
ATOM 719 N N . CYS A 1 92 ? -14.309 8.586 -4.858 1.00 95.81 92 CYS A N 1
ATOM 720 C CA . CYS A 1 92 ? -14.922 7.642 -5.793 1.00 95.81 92 CYS A CA 1
ATOM 721 C C . CYS A 1 92 ? -15.585 6.444 -5.102 1.00 95.81 92 CYS A C 1
ATOM 723 O O . CYS A 1 92 ? -16.623 5.971 -5.566 1.00 95.81 92 CYS A O 1
ATOM 725 N N . ALA A 1 93 ? -15.052 5.979 -3.970 1.00 96.31 93 ALA A N 1
ATOM 726 C CA . ALA A 1 93 ? -15.732 4.991 -3.139 1.00 96.31 93 ALA A CA 1
ATOM 727 C C . ALA A 1 93 ? -17.047 5.556 -2.577 1.00 96.31 93 ALA A C 1
ATOM 729 O O . ALA A 1 93 ? -18.072 4.878 -2.634 1.00 96.31 93 ALA A O 1
ATOM 730 N N . ASN A 1 94 ? -17.044 6.809 -2.106 1.00 95.50 94 ASN A N 1
ATOM 731 C CA . ASN A 1 94 ? -18.243 7.503 -1.626 1.00 95.50 94 ASN A CA 1
ATOM 732 C C . ASN A 1 94 ? -19.279 7.716 -2.725 1.00 95.50 94 ASN A C 1
ATOM 734 O O . ASN A 1 94 ? -20.473 7.549 -2.476 1.00 95.50 94 ASN A O 1
ATOM 738 N N . GLN A 1 95 ? -18.835 8.049 -3.936 1.00 95.75 95 GLN A N 1
ATOM 739 C CA . GLN A 1 95 ? -19.715 8.168 -5.089 1.00 95.75 95 GLN A CA 1
ATOM 740 C C . GLN A 1 95 ? -20.418 6.834 -5.373 1.00 95.75 95 GLN A C 1
ATOM 742 O O . GLN A 1 95 ? -21.646 6.795 -5.374 1.00 95.75 95 GLN A O 1
ATOM 747 N N . ARG A 1 96 ? -19.671 5.727 -5.503 1.00 96.19 96 ARG A N 1
ATOM 748 C CA . ARG A 1 96 ? -20.257 4.388 -5.727 1.00 96.19 96 ARG A CA 1
ATOM 749 C C . ARG A 1 96 ? -21.197 3.966 -4.606 1.00 96.19 96 ARG A C 1
ATOM 751 O O . ARG A 1 96 ? -22.251 3.385 -4.859 1.00 96.19 96 ARG A O 1
ATOM 758 N N . LEU A 1 97 ? -20.815 4.259 -3.365 1.00 94.81 97 LEU A N 1
ATOM 759 C CA . LEU A 1 97 ? -21.628 3.959 -2.198 1.00 94.81 97 LEU A CA 1
ATOM 760 C C . LEU A 1 97 ? -22.949 4.737 -2.253 1.00 94.81 97 LEU A C 1
ATOM 762 O O . LEU A 1 97 ? -24.009 4.143 -2.079 1.00 94.81 97 LEU A O 1
ATOM 766 N N . THR A 1 98 ? -22.902 6.033 -2.558 1.00 93.56 98 THR A N 1
ATOM 767 C CA . THR A 1 98 ? -24.095 6.887 -2.670 1.00 93.56 98 THR A CA 1
ATOM 768 C C . THR A 1 98 ? -24.980 6.469 -3.845 1.00 93.56 98 THR A C 1
ATOM 770 O O . THR A 1 98 ? -26.195 6.389 -3.695 1.00 93.56 98 THR A O 1
ATOM 773 N N . GLU A 1 99 ? -24.396 6.131 -4.993 1.00 94.62 99 GLU A N 1
ATOM 774 C CA . GLU A 1 99 ? -25.134 5.638 -6.162 1.00 94.62 99 GLU A CA 1
ATOM 775 C C . GLU A 1 99 ? -25.862 4.317 -5.868 1.00 94.62 99 GLU A C 1
ATOM 777 O O . GLU A 1 99 ? -27.019 4.148 -6.251 1.00 94.62 99 GLU A O 1
ATOM 782 N N . ARG A 1 100 ? -25.213 3.383 -5.157 1.00 94.94 100 ARG A N 1
ATOM 783 C CA . ARG A 1 100 ? -25.767 2.045 -4.886 1.00 94.94 100 ARG A CA 1
ATOM 784 C C . ARG A 1 100 ? -26.707 2.017 -3.676 1.00 94.94 100 ARG A C 1
ATOM 786 O O . ARG A 1 100 ? -27.718 1.318 -3.694 1.00 94.94 100 ARG A O 1
ATOM 793 N N . TYR A 1 101 ? -26.388 2.776 -2.631 1.00 92.75 101 TYR A N 1
ATOM 794 C CA . TYR A 1 101 ? -27.018 2.676 -1.311 1.00 92.75 101 TYR A CA 1
ATOM 795 C C . TYR A 1 101 ? -27.514 4.013 -0.750 1.00 92.75 101 TYR A C 1
ATOM 797 O O . TYR A 1 101 ? -28.027 4.039 0.364 1.00 92.75 101 TYR A O 1
ATOM 805 N N . GLY A 1 102 ? -27.428 5.117 -1.498 1.00 87.50 102 GLY A N 1
ATOM 806 C CA . GLY A 1 102 ? -27.796 6.451 -1.007 1.00 87.50 102 GLY A CA 1
ATOM 807 C C . GLY A 1 102 ? -29.241 6.564 -0.513 1.00 87.50 102 GLY A C 1
ATOM 808 O O . GLY A 1 102 ? -29.516 7.287 0.440 1.00 87.50 102 GLY A O 1
ATOM 809 N N . HIS A 1 103 ? -30.155 5.779 -1.089 1.00 86.69 103 HIS A N 1
ATOM 810 C CA . HIS A 1 103 ? -31.550 5.688 -0.650 1.00 86.69 103 HIS A CA 1
ATOM 811 C C . HIS A 1 103 ? -31.712 5.143 0.783 1.00 86.69 103 HIS A C 1
ATOM 813 O O . HIS A 1 103 ? -32.721 5.410 1.428 1.00 86.69 103 HIS A O 1
ATOM 819 N N . LEU A 1 104 ? -30.720 4.411 1.302 1.00 85.38 104 LEU A N 1
ATOM 820 C CA . LEU A 1 104 ? -30.729 3.837 2.651 1.00 85.38 104 LEU A CA 1
ATOM 821 C C . LEU A 1 104 ? -30.268 4.832 3.722 1.00 85.38 104 LEU A C 1
ATOM 823 O O . LEU A 1 104 ? -30.505 4.598 4.904 1.00 85.38 104 LEU A O 1
ATOM 827 N N . PHE A 1 105 ? -29.636 5.943 3.332 1.00 79.00 105 PHE A N 1
ATOM 828 C CA . PHE A 1 105 ? -29.221 6.995 4.264 1.00 79.00 105 PHE A CA 1
ATOM 829 C C . PHE A 1 105 ? -30.381 7.850 4.770 1.00 79.00 105 PHE A C 1
ATOM 831 O O . PHE A 1 105 ? -30.293 8.420 5.851 1.00 79.00 105 PHE A O 1
ATOM 838 N N . ALA A 1 106 ? -31.463 7.933 3.995 1.00 62.81 106 ALA A N 1
ATOM 839 C CA . ALA A 1 106 ? -32.626 8.762 4.298 1.00 62.81 106 ALA A CA 1
ATOM 840 C C . ALA A 1 106 ? -33.618 8.105 5.278 1.00 62.81 106 ALA A C 1
ATOM 842 O O . ALA A 1 106 ? -34.655 8.691 5.583 1.00 62.81 106 ALA A O 1
ATOM 843 N N . VAL A 1 107 ? -33.338 6.887 5.753 1.00 56.50 107 VAL A N 1
ATOM 844 C CA . VAL A 1 107 ? -34.249 6.151 6.637 1.00 56.50 107 VAL A CA 1
ATOM 845 C C . VAL A 1 107 ? -33.992 6.556 8.089 1.00 56.50 107 VAL A C 1
ATOM 847 O O . VAL A 1 107 ? -33.227 5.913 8.808 1.00 56.50 107 VAL A O 1
ATOM 850 N N . GLU A 1 108 ? -34.644 7.631 8.529 1.00 46.62 108 GLU A N 1
ATOM 851 C CA . GLU A 1 108 ? -34.866 7.872 9.956 1.00 46.62 108 GLU A CA 1
ATOM 852 C C . GLU A 1 108 ? -35.805 6.795 10.523 1.00 46.62 108 GLU A C 1
ATOM 854 O O . GLU A 1 108 ? -36.866 6.524 9.965 1.00 46.62 108 GLU A O 1
ATOM 859 N N . GLY A 1 109 ? -35.420 6.199 11.656 1.00 53.41 109 GLY A N 1
ATOM 860 C CA . GLY A 1 109 ? -36.313 5.403 12.499 1.00 53.41 109 GLY A CA 1
ATOM 861 C C . GLY A 1 109 ? -36.675 4.024 11.947 1.00 53.41 109 GLY A C 1
ATOM 862 O O . GLY A 1 109 ? -37.782 3.808 11.457 1.00 53.41 109 GLY A O 1
ATOM 863 N N . ARG A 1 110 ? -35.786 3.038 12.127 1.00 51.22 110 ARG A N 1
ATOM 864 C CA . ARG A 1 110 ? -36.242 1.644 12.110 1.00 51.22 110 ARG A CA 1
ATOM 865 C C . ARG A 1 110 ? -37.089 1.366 13.367 1.00 51.22 110 ARG A C 1
ATOM 867 O O . ARG A 1 110 ? -36.727 1.844 14.445 1.00 51.22 110 ARG A O 1
ATOM 874 N N . PRO A 1 111 ? -38.182 0.591 13.267 1.00 48.31 111 PRO A N 1
ATOM 875 C CA . PRO A 1 111 ? -39.084 0.315 14.392 1.00 48.31 111 PRO A CA 1
ATOM 876 C C . PRO A 1 111 ? -38.447 -0.500 15.537 1.00 48.31 111 PRO A C 1
ATOM 878 O O . PRO A 1 111 ? -39.042 -0.614 16.603 1.00 48.31 111 PRO A O 1
ATOM 881 N N . ASP A 1 112 ? -37.246 -1.043 15.334 1.00 49.66 112 ASP A N 1
ATOM 882 C CA . ASP A 1 112 ? -36.454 -1.839 16.278 1.00 49.66 112 ASP A CA 1
ATOM 883 C C . ASP A 1 112 ? -35.327 -1.046 16.977 1.00 49.66 112 ASP A C 1
ATOM 885 O O . ASP A 1 112 ? -34.651 -1.587 17.849 1.00 49.66 112 ASP A O 1
ATOM 889 N N . GLY A 1 113 ? -35.122 0.236 16.644 1.00 44.31 113 GLY A N 1
ATOM 890 C CA . GLY A 1 113 ? -34.130 1.095 17.307 1.00 44.31 113 GLY A CA 1
ATOM 891 C C . GLY A 1 113 ? -32.659 0.775 16.989 1.00 44.31 113 GLY A C 1
ATOM 892 O O . GLY A 1 113 ? -31.771 1.475 17.480 1.00 44.31 113 GLY A O 1
ATOM 893 N N . GLU A 1 114 ? -32.368 -0.224 16.146 1.00 50.06 114 GLU A N 1
ATOM 894 C CA . GLU A 1 114 ? -31.000 -0.510 15.701 1.00 50.06 114 GLU A CA 1
ATOM 895 C C . GLU A 1 114 ? -30.584 0.421 14.552 1.00 50.06 114 GLU A C 1
ATOM 897 O O . GLU A 1 114 ? -30.926 0.232 13.380 1.00 50.06 114 GLU A O 1
ATOM 902 N N . ILE A 1 115 ? -29.753 1.412 14.882 1.00 56.50 115 ILE A N 1
ATOM 903 C CA . ILE A 1 115 ? -29.002 2.229 13.920 1.00 56.50 115 ILE A CA 1
ATOM 904 C C . ILE A 1 115 ? -27.851 1.367 13.362 1.00 56.50 115 ILE A C 1
ATOM 906 O O . ILE A 1 115 ? -26.693 1.511 13.740 1.00 56.50 115 ILE A O 1
ATOM 910 N N . GLY A 1 116 ? -28.178 0.390 12.514 1.00 67.00 116 GLY A N 1
ATOM 911 C CA . GLY A 1 116 ? -27.208 -0.501 11.865 1.00 67.00 116 GLY A CA 1
ATOM 912 C C . GLY A 1 116 ? -27.143 -0.302 10.351 1.00 67.00 116 GLY A C 1
ATOM 913 O O . GLY A 1 116 ? -28.117 0.135 9.733 1.00 67.00 116 GLY A O 1
ATOM 914 N N . CYS A 1 117 ? -26.021 -0.664 9.723 1.00 79.69 117 CYS A N 1
ATOM 915 C CA . CYS A 1 117 ? -25.946 -0.775 8.265 1.00 79.69 117 CYS A CA 1
ATOM 916 C C . CYS A 1 117 ? -26.741 -2.023 7.816 1.00 79.69 117 CYS A C 1
ATOM 918 O O . CYS A 1 117 ? -26.465 -3.116 8.310 1.00 79.69 117 CYS A O 1
ATOM 920 N N . PRO A 1 118 ? -27.759 -1.902 6.937 1.00 85.00 118 PRO A N 1
ATOM 921 C CA . PRO A 1 118 ? -28.520 -3.057 6.439 1.00 85.00 118 PRO A CA 1
ATOM 922 C C . PRO A 1 118 ? -27.786 -3.835 5.340 1.00 85.00 118 PRO A C 1
ATOM 924 O O . PRO A 1 118 ? -28.301 -4.846 4.875 1.00 85.00 118 PRO A O 1
ATOM 927 N N . VAL A 1 119 ? -26.646 -3.329 4.866 1.00 87.44 119 VAL A N 1
ATOM 928 C CA . VAL A 1 119 ? -25.943 -3.877 3.709 1.00 87.44 119 VAL A CA 1
ATOM 929 C C . VAL A 1 119 ? -25.118 -5.081 4.139 1.00 87.44 119 VAL A C 1
ATOM 931 O O . VAL A 1 119 ? -24.299 -5.000 5.053 1.00 87.44 119 VAL A O 1
ATOM 934 N N . GLU A 1 120 ? -25.307 -6.188 3.433 1.00 88.94 120 GLU A N 1
ATOM 935 C CA . GLU A 1 120 ? -24.431 -7.346 3.524 1.00 88.94 120 GLU A CA 1
ATOM 936 C C . GLU A 1 120 ? -23.302 -7.216 2.495 1.00 88.94 120 GLU A C 1
ATOM 938 O O . GLU A 1 120 ? -23.538 -6.907 1.324 1.00 88.94 120 GLU A O 1
ATOM 943 N N . VAL A 1 121 ? -22.060 -7.432 2.932 1.00 90.00 121 VAL A N 1
ATOM 944 C CA . VAL A 1 121 ? -20.876 -7.379 2.067 1.00 90.00 121 VAL A CA 1
ATOM 945 C C . VAL A 1 121 ? -20.367 -8.796 1.829 1.00 90.00 121 VAL A C 1
ATOM 947 O O . VAL A 1 121 ? -19.991 -9.494 2.771 1.00 90.00 121 VAL A O 1
ATOM 950 N N . LYS A 1 122 ? -20.299 -9.188 0.555 1.00 91.81 122 LYS A N 1
ATOM 951 C CA . LYS A 1 122 ? -19.694 -10.446 0.104 1.00 91.81 122 LYS A CA 1
ATOM 952 C C . LYS A 1 122 ? -18.176 -10.318 0.018 1.00 91.81 122 LYS A C 1
ATOM 954 O O . LYS A 1 122 ? -17.614 -9.932 -1.006 1.00 91.81 122 LYS A O 1
ATOM 959 N N . TRP A 1 123 ? -17.514 -10.538 1.145 1.00 90.06 123 TRP A N 1
ATOM 960 C CA . TRP A 1 123 ? -16.072 -10.339 1.287 1.00 90.06 123 TRP A CA 1
ATOM 961 C C . TRP A 1 123 ? -15.221 -11.301 0.449 1.00 90.06 123 TRP A C 1
ATOM 963 O O . TRP A 1 123 ? -14.171 -10.906 -0.057 1.00 90.06 123 TRP A O 1
ATOM 973 N N . ASP A 1 124 ? -15.697 -12.529 0.275 1.00 87.56 124 ASP A N 1
ATOM 974 C CA . ASP A 1 124 ? -15.096 -13.606 -0.515 1.00 87.56 124 ASP A CA 1
ATOM 975 C C . ASP A 1 124 ? -14.872 -13.218 -1.986 1.00 87.56 124 ASP A C 1
ATOM 977 O O . ASP A 1 124 ? -13.861 -13.583 -2.587 1.00 87.56 124 ASP A O 1
ATOM 981 N N . GLU A 1 125 ? -15.763 -12.402 -2.550 1.00 91.88 125 GLU A N 1
ATOM 982 C CA . GLU A 1 125 ? -15.649 -11.905 -3.925 1.00 91.88 125 GLU A CA 1
ATOM 983 C C . GLU A 1 125 ? -14.666 -10.718 -4.064 1.00 91.88 125 GLU A C 1
ATOM 985 O O . GLU A 1 125 ? -14.259 -10.360 -5.178 1.00 91.88 125 GLU A O 1
ATOM 990 N N . LEU A 1 126 ? -14.277 -10.079 -2.953 1.00 93.50 126 LEU A N 1
ATOM 991 C CA . LEU A 1 126 ? -13.506 -8.828 -2.943 1.00 93.50 126 LEU A CA 1
ATOM 992 C C . LEU A 1 126 ? -12.019 -9.021 -2.637 1.00 93.50 126 LEU A C 1
ATOM 994 O O . LEU A 1 126 ? -11.197 -8.227 -3.102 1.00 93.50 126 LEU A O 1
ATOM 998 N N . GLY A 1 127 ? -11.644 -10.045 -1.874 1.00 92.56 127 GLY A N 1
ATOM 999 C CA . GLY A 1 127 ? -10.249 -10.330 -1.543 1.00 92.56 127 GLY A CA 1
ATOM 1000 C C . GLY A 1 127 ? -10.086 -11.019 -0.195 1.00 92.56 127 GLY A C 1
ATOM 1001 O O . GLY A 1 127 ? -11.047 -11.474 0.412 1.00 92.56 127 GLY A O 1
ATOM 1002 N N . VAL A 1 128 ? -8.846 -11.083 0.288 1.00 93.44 128 VAL A N 1
ATOM 1003 C CA . VAL A 1 128 ? -8.553 -11.667 1.604 1.00 93.44 128 VAL A CA 1
ATOM 1004 C C . VAL A 1 128 ? -8.862 -10.633 2.683 1.00 93.44 128 VAL A C 1
ATOM 1006 O O . VAL A 1 128 ? -8.298 -9.539 2.656 1.00 93.44 128 VAL A O 1
ATOM 1009 N N . VAL A 1 129 ? -9.740 -10.953 3.635 1.00 91.94 129 VAL A N 1
ATOM 1010 C CA . VAL A 1 129 ? -10.113 -10.036 4.724 1.00 91.94 129 VAL A CA 1
ATOM 1011 C C . VAL A 1 129 ? -9.354 -10.368 6.001 1.00 91.94 129 VAL A C 1
ATOM 1013 O O . VAL A 1 129 ? -9.434 -11.479 6.522 1.00 91.94 129 VAL A O 1
ATOM 1016 N N . VAL A 1 130 ? -8.651 -9.376 6.547 1.00 86.62 130 VAL A N 1
ATOM 1017 C CA . VAL A 1 130 ? -7.959 -9.513 7.833 1.00 86.62 130 VAL A CA 1
ATOM 1018 C C . VAL A 1 130 ? -8.980 -9.588 8.965 1.00 86.62 130 VAL A C 1
ATOM 1020 O O . VAL A 1 130 ? -9.883 -8.756 9.056 1.00 86.62 130 VAL A O 1
ATOM 1023 N N . GLY A 1 131 ? -8.814 -10.586 9.836 1.00 68.12 131 GLY A N 1
ATOM 1024 C CA . GLY A 1 131 ? -9.693 -10.833 10.980 1.00 68.12 131 GLY A CA 1
ATOM 1025 C C . GLY A 1 131 ? -10.931 -11.677 10.661 1.00 68.12 131 GLY A C 1
ATOM 1026 O O . GLY A 1 131 ? -11.748 -11.884 11.550 1.00 68.12 131 GLY A O 1
ATOM 1027 N N . GLY A 1 132 ? -11.093 -12.170 9.426 1.00 55.66 132 GLY A N 1
ATOM 1028 C CA . GLY A 1 132 ? -12.169 -13.101 9.071 1.00 55.66 132 GLY A CA 1
ATOM 1029 C C . GLY A 1 132 ? -12.032 -14.465 9.762 1.00 55.66 132 GLY A C 1
ATOM 1030 O O . GLY A 1 132 ? -10.946 -14.853 10.187 1.00 55.66 132 GLY A O 1
ATOM 1031 N N . ALA A 1 133 ? -13.135 -15.218 9.847 1.00 42.25 133 ALA A N 1
ATOM 1032 C CA . ALA A 1 133 ? -13.206 -16.526 10.517 1.00 42.25 133 ALA A CA 1
ATOM 1033 C C . ALA A 1 133 ? -12.309 -17.629 9.897 1.00 42.25 133 ALA A C 1
ATOM 1035 O O . ALA A 1 133 ? -12.164 -18.704 10.485 1.00 42.25 133 ALA A O 1
ATOM 1036 N N . GLU A 1 134 ? -11.690 -17.351 8.745 1.00 35.97 134 GLU A N 1
ATOM 1037 C CA . GLU A 1 134 ? -10.958 -18.304 7.904 1.00 35.97 134 GLU A CA 1
ATOM 1038 C C . GLU A 1 134 ? -9.564 -17.797 7.495 1.00 35.97 134 GLU A C 1
ATOM 1040 O O . GLU A 1 134 ? -9.147 -17.949 6.352 1.00 35.97 134 GLU A O 1
ATOM 1045 N N . VAL A 1 135 ? -8.809 -17.187 8.412 1.00 38.50 135 VAL A N 1
ATOM 1046 C CA . VAL A 1 135 ? -7.348 -17.128 8.229 1.00 38.50 135 VAL A CA 1
ATOM 1047 C C . VAL A 1 135 ? -6.774 -18.376 8.888 1.00 38.50 135 VAL A C 1
ATOM 1049 O O . VAL A 1 135 ? -6.693 -18.456 10.117 1.00 38.50 135 VAL A O 1
ATOM 1052 N N . GLU A 1 136 ? -6.459 -19.395 8.086 1.00 31.70 136 GLU A N 1
ATOM 1053 C CA . GLU A 1 136 ? -5.791 -20.591 8.590 1.00 31.70 136 GLU A CA 1
ATOM 1054 C C . GLU A 1 136 ? -4.465 -20.208 9.259 1.00 31.70 136 GLU A C 1
ATOM 1056 O O . GLU A 1 136 ? -3.685 -19.395 8.760 1.00 31.70 136 GLU A O 1
ATOM 1061 N N . LYS A 1 137 ? -4.211 -20.816 10.422 1.00 34.53 137 LYS A N 1
ATOM 1062 C CA . LYS A 1 137 ? -3.002 -20.621 11.238 1.00 34.53 137 LYS A CA 1
ATOM 1063 C C . LYS A 1 137 ? -1.692 -20.832 10.459 1.00 34.53 137 LYS A C 1
ATOM 1065 O O . LYS A 1 137 ? -0.655 -20.369 10.921 1.00 34.53 137 LYS A O 1
ATOM 1070 N N . GLU A 1 138 ? -1.730 -21.490 9.300 1.00 31.69 138 GLU A N 1
ATOM 1071 C CA . GLU A 1 138 ? -0.548 -21.812 8.493 1.00 31.69 138 GLU A CA 1
ATOM 1072 C C . GLU A 1 138 ? 0.132 -20.585 7.847 1.00 31.69 138 GLU A C 1
ATOM 1074 O O . GLU A 1 138 ? 1.333 -20.634 7.565 1.00 31.69 138 GLU A O 1
ATOM 1079 N N . GLU A 1 139 ? -0.565 -19.455 7.663 1.00 38.47 139 GLU A N 1
ATOM 1080 C CA . GLU A 1 139 ? 0.042 -18.238 7.086 1.00 38.47 139 GLU A CA 1
ATOM 1081 C C . GLU A 1 139 ? 0.825 -17.390 8.101 1.00 38.47 139 GLU A C 1
ATOM 1083 O O . GLU A 1 139 ? 1.778 -16.706 7.727 1.00 38.47 139 GLU A O 1
ATOM 1088 N N . TRP A 1 140 ? 0.512 -17.479 9.396 1.00 36.75 140 TRP A N 1
ATOM 1089 C CA . TRP A 1 140 ? 1.232 -16.729 10.436 1.00 36.75 140 TRP A CA 1
ATOM 1090 C C . TRP A 1 140 ? 2.634 -17.293 10.699 1.00 36.75 140 TRP A C 1
ATOM 1092 O O . TRP A 1 140 ? 3.576 -16.530 10.901 1.00 36.75 140 TRP A O 1
ATOM 1102 N N . THR A 1 141 ? 2.819 -18.608 10.563 1.00 30.47 141 THR A N 1
ATOM 1103 C CA . THR A 1 141 ? 4.145 -19.250 10.593 1.00 30.47 141 THR A CA 1
ATOM 1104 C C . THR A 1 141 ? 5.040 -18.837 9.421 1.00 30.47 141 THR A C 1
ATOM 1106 O O . THR A 1 141 ? 6.263 -18.823 9.555 1.00 30.47 141 THR A O 1
ATOM 1109 N N . LYS A 1 142 ? 4.467 -18.426 8.277 1.00 35.12 142 LYS A N 1
ATOM 1110 C CA . LYS A 1 142 ? 5.262 -17.856 7.177 1.00 35.12 142 LYS A CA 1
ATOM 1111 C C . LYS A 1 142 ? 5.828 -16.485 7.532 1.00 35.12 142 LYS A C 1
ATOM 1113 O O . LYS A 1 142 ? 6.980 -16.224 7.192 1.00 35.12 142 LYS A O 1
ATOM 1118 N N . VAL A 1 143 ? 5.080 -15.671 8.282 1.00 39.50 143 VAL A N 1
ATOM 1119 C CA . VAL A 1 143 ? 5.570 -14.389 8.814 1.00 39.50 143 VAL A CA 1
ATOM 1120 C C . VAL A 1 143 ? 6.759 -14.614 9.750 1.00 39.50 143 VAL A C 1
ATOM 1122 O O . VAL A 1 143 ? 7.736 -13.892 9.639 1.00 39.50 143 VAL A O 1
ATOM 1125 N N . GLU A 1 144 ? 6.744 -15.643 10.598 1.00 34.41 144 GLU A N 1
ATOM 1126 C CA . GLU A 1 144 ? 7.891 -15.988 11.460 1.00 34.41 144 GLU A CA 1
ATOM 1127 C C . GLU A 1 144 ? 9.095 -16.554 10.682 1.00 34.41 144 GLU A C 1
ATOM 1129 O O . GLU A 1 144 ? 10.237 -16.355 11.083 1.00 34.41 144 GLU A O 1
ATOM 1134 N N . SER A 1 145 ? 8.871 -17.244 9.557 1.00 29.62 145 SER A N 1
ATOM 1135 C CA . SER A 1 145 ? 9.953 -17.874 8.777 1.00 29.62 145 SER A CA 1
ATOM 1136 C C . SER A 1 145 ? 10.604 -16.962 7.723 1.00 29.62 145 SER A C 1
ATOM 1138 O O . SER A 1 145 ? 11.777 -17.136 7.402 1.00 29.62 145 SER A O 1
ATOM 1140 N N . GLU A 1 146 ? 9.880 -15.966 7.202 1.00 35.97 146 GLU A N 1
ATOM 1141 C CA . GLU A 1 146 ? 10.430 -14.937 6.302 1.00 35.97 146 GLU A CA 1
ATOM 1142 C C . GLU A 1 146 ? 10.994 -13.730 7.077 1.00 35.97 146 GLU A C 1
ATOM 1144 O O . GLU A 1 146 ? 11.733 -12.904 6.535 1.00 35.97 146 GLU A O 1
ATOM 1149 N N . VAL A 1 147 ? 10.681 -13.640 8.372 1.00 34.47 147 VAL A N 1
ATOM 1150 C CA . VAL A 1 147 ? 11.223 -12.673 9.328 1.00 34.47 147 VAL A CA 1
ATOM 1151 C C . VAL A 1 147 ? 12.112 -13.455 10.287 1.00 34.47 147 VAL A C 1
ATOM 1153 O O . VAL A 1 147 ? 11.637 -13.883 11.320 1.00 34.47 147 VAL A O 1
ATOM 1156 N N . GLY A 1 148 ? 13.380 -13.688 9.933 1.00 28.00 148 GLY A N 1
ATOM 1157 C CA . GLY A 1 148 ? 14.301 -14.538 10.701 1.00 28.00 148 GLY A CA 1
ATOM 1158 C C . GLY A 1 148 ? 14.339 -14.239 12.207 1.00 28.00 148 GLY A C 1
ATOM 1159 O O . GLY A 1 148 ? 15.083 -13.369 12.654 1.00 28.00 148 GLY A O 1
ATOM 1160 N N . VAL A 1 149 ? 13.551 -14.987 12.979 1.00 31.55 149 VAL A N 1
ATOM 1161 C CA . VAL A 1 149 ? 13.572 -15.019 14.440 1.00 31.55 149 VAL A CA 1
ATOM 1162 C C . VAL A 1 149 ? 14.286 -16.305 14.846 1.00 31.55 149 VAL A C 1
ATOM 1164 O O . VAL A 1 149 ? 13.720 -17.392 14.754 1.00 31.55 149 VAL A O 1
ATOM 1167 N N . GLU A 1 150 ? 15.532 -16.201 15.308 1.00 25.06 150 GLU A N 1
ATOM 1168 C CA . GLU A 1 150 ? 16.110 -17.260 16.137 1.00 25.06 150 GLU A CA 1
ATOM 1169 C C . GLU A 1 150 ? 15.601 -17.093 17.571 1.00 25.06 150 GLU A C 1
ATOM 1171 O O . GLU A 1 150 ? 15.743 -16.039 18.196 1.00 25.06 150 GLU A O 1
ATOM 1176 N N . ALA A 1 151 ? 14.980 -18.150 18.092 1.00 31.80 151 ALA A N 1
ATOM 1177 C CA . ALA A 1 151 ? 14.539 -18.223 19.473 1.00 31.80 151 ALA A CA 1
ATOM 1178 C C . ALA A 1 151 ? 15.754 -18.318 20.407 1.00 31.80 151 ALA A C 1
ATOM 1180 O O . ALA A 1 151 ? 16.477 -19.314 20.404 1.00 31.80 151 ALA A O 1
ATOM 1181 N N . GLY A 1 152 ? 15.955 -17.311 21.257 1.00 23.53 152 GLY A N 1
ATOM 1182 C CA . GLY A 1 152 ? 17.009 -17.349 22.263 1.00 23.53 152 GLY A CA 1
ATOM 1183 C C . GLY A 1 152 ? 16.766 -16.384 23.415 1.00 23.53 152 GLY A C 1
ATOM 1184 O O . GLY A 1 152 ? 16.949 -15.182 23.267 1.00 23.53 152 GLY A O 1
ATOM 1185 N N . GLY A 1 153 ? 16.411 -16.929 24.581 1.00 21.56 153 GLY A N 1
ATOM 1186 C CA . GLY A 1 153 ? 16.522 -16.225 25.861 1.00 21.56 153 GLY A CA 1
ATOM 1187 C C . GLY A 1 153 ? 15.359 -16.473 26.814 1.00 21.56 153 GLY A C 1
ATOM 1188 O O . GLY A 1 153 ? 14.387 -15.726 26.818 1.00 21.56 153 GLY A O 1
ATOM 1189 N N . LYS A 1 154 ? 15.481 -17.492 27.674 1.00 22.98 154 LYS A N 1
ATOM 1190 C CA . LYS A 1 154 ? 14.685 -17.585 28.907 1.00 22.98 154 LYS A CA 1
ATOM 1191 C C . LYS A 1 154 ? 14.971 -16.344 29.754 1.00 22.98 154 LYS A C 1
ATOM 1193 O O . LYS A 1 154 ? 16.095 -16.184 30.221 1.00 22.98 154 LYS A O 1
ATOM 1198 N N . VAL A 1 155 ? 13.964 -15.509 29.977 1.00 22.78 155 VAL A N 1
ATOM 1199 C CA . VAL A 1 155 ? 14.008 -14.469 31.008 1.00 22.78 155 VAL A CA 1
ATOM 1200 C C . VAL A 1 155 ? 13.029 -14.874 32.100 1.00 22.78 155 VAL A C 1
ATOM 1202 O O . VAL A 1 155 ? 11.815 -14.853 31.908 1.00 22.78 155 VAL A O 1
ATOM 1205 N N . GLU A 1 156 ? 13.574 -15.298 33.238 1.00 21.33 156 GLU A N 1
ATOM 1206 C CA . GLU A 1 156 ? 12.822 -15.433 34.481 1.00 21.33 156 GLU A CA 1
ATOM 1207 C C . GLU A 1 156 ? 12.477 -14.030 34.986 1.00 21.33 156 GLU A C 1
ATOM 1209 O O . GLU A 1 156 ? 13.362 -13.261 35.365 1.00 21.33 156 GLU A O 1
ATOM 1214 N N . VAL A 1 157 ? 11.190 -13.680 34.986 1.00 23.66 157 VAL A N 1
ATOM 1215 C CA . VAL A 1 157 ? 10.716 -12.451 35.624 1.00 23.66 157 VAL A CA 1
ATOM 1216 C C . VAL A 1 157 ? 10.311 -12.788 37.052 1.00 23.66 157 VAL A C 1
ATOM 1218 O O . VAL A 1 157 ? 9.327 -13.481 37.307 1.00 23.66 157 VAL A O 1
ATOM 1221 N N . ARG A 1 158 ? 11.131 -12.302 37.981 1.00 19.55 158 ARG A N 1
ATOM 1222 C CA . ARG A 1 158 ? 10.903 -12.320 39.422 1.00 19.55 158 ARG A CA 1
ATOM 1223 C C . ARG A 1 158 ? 9.723 -11.396 39.736 1.00 19.55 158 ARG A C 1
ATOM 1225 O O . ARG A 1 158 ? 9.733 -10.232 39.345 1.00 19.55 158 ARG A O 1
ATOM 1232 N N . ALA A 1 159 ? 8.712 -11.940 40.402 1.00 23.27 159 ALA A N 1
ATOM 1233 C CA . ALA A 1 159 ? 7.546 -11.204 40.866 1.00 23.27 159 ALA A CA 1
ATOM 1234 C C . ALA A 1 159 ? 7.926 -10.250 42.006 1.00 23.27 159 ALA A C 1
ATOM 1236 O O . ALA A 1 159 ? 8.562 -10.688 42.960 1.00 23.27 159 ALA A O 1
ATOM 1237 N N . ASP A 1 160 ? 7.507 -8.989 41.909 1.00 20.97 160 ASP A N 1
ATOM 1238 C CA . ASP A 1 160 ? 6.948 -8.259 43.049 1.00 20.97 160 ASP A CA 1
ATOM 1239 C C . ASP A 1 160 ? 6.242 -6.982 42.579 1.00 20.97 160 ASP A C 1
ATOM 1241 O O . ASP A 1 160 ? 6.858 -6.076 42.021 1.00 20.97 160 ASP A O 1
ATOM 1245 N N . CYS A 1 161 ? 4.919 -6.982 42.739 1.00 23.38 161 CYS A N 1
ATOM 1246 C CA . CYS A 1 161 ? 4.121 -5.937 43.385 1.00 23.38 161 CYS A CA 1
ATOM 1247 C C . CYS A 1 161 ? 2.644 -6.194 43.062 1.00 23.38 161 CYS A C 1
ATOM 1249 O O . CYS A 1 161 ? 2.110 -5.790 42.030 1.00 23.38 161 CYS A O 1
ATOM 1251 N N . SER A 1 162 ? 2.009 -6.912 43.989 1.00 23.47 162 SER A N 1
ATOM 1252 C CA . SER A 1 162 ? 0.595 -6.788 44.353 1.00 23.47 162 SER A CA 1
ATOM 1253 C C . SER A 1 162 ? 0.211 -5.302 44.462 1.00 23.47 162 SER A C 1
ATOM 1255 O O . SER A 1 162 ? 1.025 -4.491 44.882 1.00 23.47 162 SER A O 1
ATOM 1257 N N . GLU A 1 163 ? -0.984 -4.855 44.094 1.00 22.98 163 GLU A N 1
ATOM 1258 C CA . GLU A 1 163 ? -2.257 -5.228 44.705 1.00 22.98 163 GLU A CA 1
ATOM 1259 C C . GLU A 1 163 ? -3.429 -4.867 43.774 1.00 22.98 163 GLU A C 1
ATOM 1261 O O . GLU A 1 163 ? -3.404 -3.849 43.086 1.00 22.98 163 GLU A O 1
ATOM 1266 N N . GLY A 1 164 ? -4.499 -5.669 43.838 1.00 23.75 164 GLY A N 1
ATOM 1267 C CA . GLY A 1 164 ? -5.851 -5.171 43.579 1.00 23.75 164 GLY A CA 1
ATOM 1268 C C . GLY A 1 164 ? -6.564 -5.661 42.318 1.00 23.75 164 GLY A C 1
ATOM 1269 O O . GLY A 1 164 ? -6.969 -4.831 41.516 1.00 23.75 164 GLY A O 1
ATOM 1270 N N . LEU A 1 165 ? -6.823 -6.971 42.192 1.00 25.02 165 LE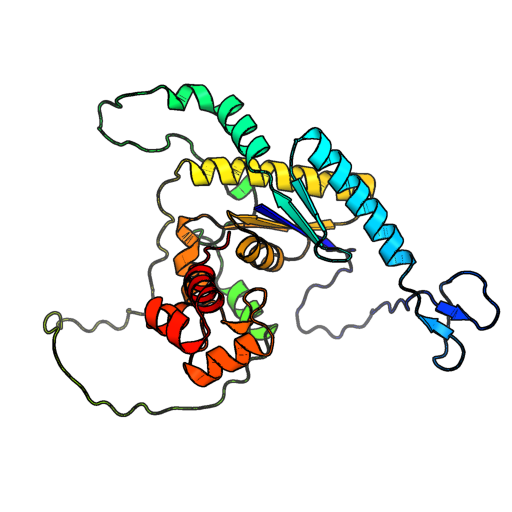U A N 1
ATOM 1271 C CA . LEU A 1 165 ? -8.142 -7.454 41.738 1.00 25.02 165 LEU A CA 1
ATOM 1272 C C . LEU A 1 165 ? -8.349 -8.936 42.105 1.00 25.02 165 LEU A C 1
ATOM 1274 O O . LEU A 1 165 ? -8.230 -9.839 41.278 1.00 25.02 165 LEU A O 1
ATOM 1278 N N . GLU A 1 166 ? -8.665 -9.201 43.372 1.00 23.34 166 GLU A N 1
ATOM 1279 C CA . GLU A 1 166 ? -9.235 -10.489 43.768 1.00 23.34 166 GLU A CA 1
ATOM 1280 C C . GLU A 1 166 ? -10.724 -10.540 43.407 1.00 23.34 166 GLU A C 1
ATOM 1282 O O . GLU A 1 166 ? -11.529 -9.813 43.986 1.00 23.34 166 GLU A O 1
ATOM 1287 N N . ARG A 1 167 ? -11.088 -11.429 42.474 1.00 23.41 167 ARG A N 1
ATOM 1288 C CA . ARG A 1 167 ? -12.109 -12.490 42.637 1.00 23.41 167 ARG A CA 1
ATOM 1289 C C . ARG A 1 167 ? -12.548 -13.028 41.276 1.00 23.41 167 ARG A C 1
ATOM 1291 O O . ARG A 1 167 ? -13.441 -12.478 40.647 1.00 23.41 167 ARG A O 1
ATOM 1298 N N . ALA A 1 168 ? -11.938 -14.142 40.882 1.00 24.84 168 ALA A N 1
ATOM 1299 C CA . ALA A 1 168 ? -12.589 -15.278 40.225 1.00 24.84 168 ALA A CA 1
ATOM 1300 C C . ALA A 1 168 ? -11.528 -16.369 40.000 1.00 24.84 168 ALA A C 1
ATOM 1302 O O . ALA A 1 168 ? -10.994 -16.537 38.908 1.00 24.84 168 ALA A O 1
ATOM 1303 N N . LYS A 1 169 ? -11.182 -17.092 41.066 1.00 25.56 169 LYS A N 1
ATOM 1304 C CA . LYS A 1 169 ? -10.695 -18.465 40.940 1.00 25.56 169 LYS A CA 1
ATOM 1305 C C . LYS A 1 169 ? -11.839 -19.335 41.420 1.00 25.56 169 LYS A C 1
ATOM 1307 O O . LYS A 1 169 ? -12.304 -19.098 42.524 1.00 25.56 169 LYS A O 1
ATOM 1312 N N . ASP A 1 170 ? -12.302 -20.229 40.558 1.00 24.83 170 ASP A N 1
ATOM 1313 C CA . ASP A 1 170 ? -12.619 -21.619 40.885 1.00 24.83 170 ASP A CA 1
ATOM 1314 C C . ASP A 1 170 ? -12.930 -22.359 39.576 1.00 24.83 170 ASP A C 1
ATOM 1316 O O . ASP A 1 170 ? -13.814 -21.964 38.819 1.00 24.83 170 ASP A O 1
ATOM 1320 N N . GLY A 1 171 ? -12.164 -23.420 39.299 1.00 25.69 171 GLY A N 1
ATOM 1321 C CA . GLY A 1 171 ? -12.393 -24.339 38.179 1.00 25.69 171 GLY A CA 1
ATOM 1322 C C . GLY A 1 171 ? -11.258 -24.398 37.157 1.00 25.69 171 GLY A C 1
ATOM 1323 O O . GLY A 1 171 ? -11.381 -23.888 36.049 1.00 25.69 171 GLY A O 1
ATOM 1324 N N . ALA A 1 172 ? -10.153 -25.055 37.512 1.00 26.94 172 ALA A N 1
ATOM 1325 C CA . ALA A 1 172 ? -9.122 -25.446 36.560 1.00 26.94 172 ALA A CA 1
ATOM 1326 C C . ALA A 1 172 ? -9.650 -26.549 35.623 1.00 26.94 172 ALA A C 1
ATOM 1328 O O . ALA A 1 172 ? -9.863 -27.683 36.046 1.00 26.94 172 ALA A O 1
ATOM 1329 N N . GLY A 1 173 ? -9.823 -26.202 34.350 1.00 24.11 173 GLY A N 1
ATOM 1330 C CA . GLY A 1 173 ? -9.866 -27.121 33.218 1.00 24.11 173 GLY A CA 1
ATOM 1331 C C . GLY A 1 173 ? -8.814 -26.666 32.210 1.00 24.11 173 GLY A C 1
ATOM 1332 O O . GLY A 1 173 ? -8.738 -25.486 31.871 1.00 24.11 173 GLY A O 1
ATOM 1333 N N . THR A 1 174 ? -7.947 -27.577 31.792 1.00 29.53 174 THR A N 1
ATOM 1334 C CA . THR A 1 174 ? -6.825 -27.359 30.870 1.00 29.53 174 THR A CA 1
ATOM 1335 C C . THR A 1 174 ? -7.305 -27.131 29.430 1.00 29.53 174 THR A C 1
ATOM 1337 O O . THR A 1 174 ? -7.030 -27.956 28.569 1.00 29.53 174 THR A O 1
ATOM 1340 N N . ASP A 1 175 ? -8.020 -26.031 29.175 1.00 26.53 175 ASP A N 1
ATOM 1341 C CA . ASP A 1 175 ? -8.599 -25.694 27.856 1.00 26.53 175 ASP A CA 1
ATOM 1342 C C . ASP A 1 175 ? -8.519 -24.186 27.512 1.00 26.53 175 ASP A C 1
ATOM 1344 O O . ASP A 1 175 ? -9.233 -23.661 26.662 1.00 26.53 175 ASP A O 1
ATOM 1348 N N . GLY A 1 176 ? -7.613 -23.448 28.158 1.00 27.50 176 GLY A N 1
ATOM 1349 C CA . GLY A 1 176 ? -7.532 -21.983 28.063 1.00 27.50 176 GLY A CA 1
ATOM 1350 C C . GLY A 1 176 ? -6.713 -21.402 26.903 1.00 27.50 176 GLY A C 1
ATOM 1351 O O . GLY A 1 176 ? -6.403 -20.217 26.946 1.00 27.50 176 GLY A O 1
ATOM 1352 N N . LEU A 1 177 ? -6.331 -22.195 25.893 1.00 28.61 177 LEU A N 1
ATOM 1353 C CA . LEU A 1 177 ? -5.602 -21.713 24.704 1.00 28.61 177 LEU A CA 1
ATOM 1354 C C . LEU A 1 177 ? -6.393 -21.908 23.398 1.00 28.61 177 LEU A C 1
ATOM 1356 O O . LEU A 1 177 ? -5.828 -22.068 22.318 1.00 28.61 177 LEU A O 1
ATOM 1360 N N . GLN A 1 178 ? -7.720 -21.891 23.495 1.00 27.11 178 GLN A N 1
ATOM 1361 C CA . GLN A 1 178 ? -8.603 -21.562 22.381 1.00 27.11 178 GLN A CA 1
ATOM 1362 C C . GLN A 1 178 ? -9.122 -20.140 22.603 1.00 27.11 178 GLN A C 1
ATOM 1364 O O . GLN A 1 178 ? -10.278 -19.936 22.968 1.00 27.11 178 GLN A O 1
ATOM 1369 N N . GLU A 1 179 ? -8.258 -19.135 22.421 1.00 33.84 179 GLU A N 1
ATOM 1370 C CA . GLU A 1 179 ? -8.756 -17.766 22.279 1.00 33.84 179 GLU A CA 1
ATOM 1371 C C . GLU A 1 179 ? -9.716 -17.739 21.087 1.00 33.84 179 GLU A C 1
ATOM 1373 O O . GLU A 1 179 ? -9.376 -18.106 19.960 1.00 33.84 179 GLU A O 1
ATOM 1378 N N . ALA A 1 180 ? -10.961 -17.401 21.406 1.00 33.16 180 ALA A N 1
ATOM 1379 C CA . ALA A 1 180 ? -12.115 -17.446 20.538 1.00 33.16 180 ALA A CA 1
ATOM 1380 C C . ALA A 1 180 ? -11.816 -16.883 19.141 1.00 33.16 180 ALA A C 1
ATOM 1382 O O . ALA A 1 180 ? -11.395 -15.735 19.001 1.00 33.16 180 ALA A O 1
ATOM 1383 N N . LYS A 1 181 ? -12.142 -17.665 18.102 1.00 38.66 181 LYS A N 1
ATOM 1384 C CA . LYS A 1 181 ? -12.443 -17.152 16.759 1.00 38.66 181 LYS A CA 1
ATOM 1385 C C . LYS A 1 181 ? -13.612 -16.173 16.886 1.00 38.66 181 LYS A C 1
ATOM 1387 O O . LYS A 1 181 ? -14.772 -16.549 16.724 1.00 38.66 181 LYS A O 1
ATOM 1392 N N . LYS A 1 182 ? -13.332 -14.935 17.286 1.00 47.91 182 LYS A N 1
ATOM 1393 C CA . LYS A 1 182 ? -14.356 -13.919 17.481 1.00 47.91 182 LYS A CA 1
ATOM 1394 C C . LYS A 1 182 ? -14.822 -13.521 16.089 1.00 47.91 182 LYS A C 1
ATOM 1396 O O . LYS A 1 182 ? -14.073 -12.896 15.345 1.00 47.91 182 LYS A O 1
ATOM 1401 N N . ALA A 1 183 ? -16.025 -13.959 15.720 1.00 58.44 183 ALA A N 1
ATOM 1402 C CA . ALA A 1 183 ? -16.667 -13.519 14.492 1.00 58.44 183 ALA A CA 1
ATOM 1403 C C . ALA A 1 183 ? -16.572 -11.991 14.421 1.00 58.44 183 ALA A C 1
ATOM 1405 O O . ALA A 1 183 ? -16.828 -11.310 15.422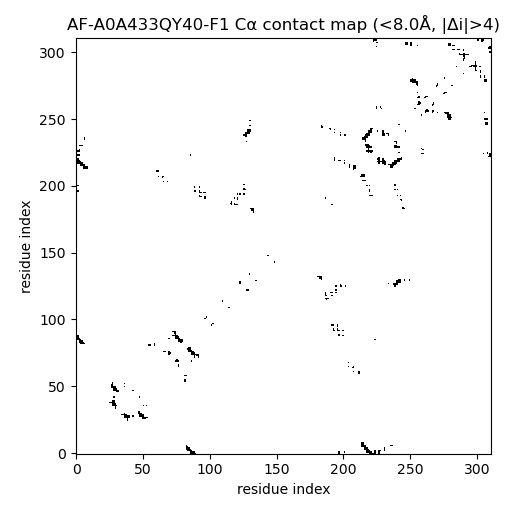 1.00 58.44 183 ALA A O 1
ATOM 1406 N N . LEU A 1 184 ? -16.146 -11.466 13.270 1.00 64.12 184 LEU A N 1
ATOM 1407 C CA . LEU A 1 184 ? -16.035 -10.024 13.103 1.00 64.12 184 LEU A CA 1
ATOM 1408 C C . LEU A 1 184 ? -17.378 -9.367 13.442 1.00 64.12 184 LEU A C 1
ATOM 1410 O O . LEU A 1 184 ? -18.428 -9.934 13.121 1.00 64.12 184 LEU A O 1
ATOM 1414 N N . PRO A 1 185 ? -17.360 -8.170 14.050 1.00 74.81 185 PRO A N 1
ATOM 1415 C CA . PRO A 1 185 ? -18.573 -7.413 14.301 1.00 74.81 185 PRO A CA 1
ATOM 1416 C C . PRO A 1 185 ? -19.425 -7.249 13.037 1.00 74.81 185 PRO A C 1
ATOM 1418 O O . PRO A 1 185 ? -18.915 -7.291 11.907 1.00 74.81 185 PRO A O 1
ATOM 1421 N N . LYS A 1 186 ? -20.727 -7.023 13.248 1.00 81.88 186 LYS A N 1
ATOM 1422 C CA . LYS A 1 186 ? -21.692 -6.710 12.187 1.00 81.88 186 LYS A CA 1
ATOM 1423 C C . LYS A 1 186 ? -21.150 -5.579 11.305 1.00 81.88 186 LYS A C 1
ATOM 1425 O O . LYS A 1 186 ? -20.530 -4.642 11.804 1.00 81.88 186 LYS A O 1
ATOM 1430 N N . VAL A 1 187 ? -21.380 -5.710 10.001 1.00 87.38 187 VAL A N 1
ATOM 1431 C CA . VAL A 1 187 ? -20.956 -4.746 8.980 1.00 87.38 187 VAL A CA 1
ATOM 1432 C C . VAL A 1 187 ? -21.509 -3.356 9.300 1.00 87.38 187 VAL A C 1
ATOM 1434 O O . VAL A 1 187 ? -22.671 -3.207 9.688 1.00 87.38 187 VAL A O 1
ATOM 1437 N N . ASN A 1 188 ? -20.672 -2.339 9.129 1.00 89.19 188 ASN A N 1
ATOM 1438 C CA . ASN A 1 188 ? -21.017 -0.925 9.265 1.00 89.19 188 ASN A CA 1
ATOM 1439 C C . ASN A 1 188 ? -20.773 -0.171 7.935 1.00 89.19 188 ASN A C 1
ATOM 1441 O O . ASN A 1 188 ? -20.460 -0.766 6.906 1.00 89.19 188 ASN A O 1
ATOM 1445 N N . TRP A 1 189 ? -20.978 1.147 7.910 1.00 90.69 189 TRP A N 1
ATOM 1446 C CA . TRP A 1 189 ? -20.888 1.919 6.662 1.00 90.69 189 TRP A CA 1
ATOM 1447 C C . TRP A 1 189 ? -19.449 2.126 6.170 1.00 90.69 189 TRP A C 1
ATOM 1449 O O . TRP A 1 189 ? -19.231 2.199 4.962 1.00 90.69 189 TRP A O 1
ATOM 1459 N N . ASP A 1 190 ? -18.471 2.166 7.075 1.00 91.12 190 ASP A N 1
ATOM 1460 C CA . ASP A 1 190 ? -17.044 2.144 6.748 1.00 91.12 190 ASP A CA 1
ATOM 1461 C C . ASP A 1 190 ? -16.633 0.827 6.089 1.00 91.12 190 ASP A C 1
ATOM 1463 O O . ASP A 1 190 ? -15.886 0.852 5.114 1.00 91.12 190 ASP A O 1
ATOM 1467 N N . ASP A 1 191 ? -17.180 -0.310 6.521 1.00 92.81 191 ASP A N 1
ATOM 1468 C CA . ASP A 1 191 ? -16.998 -1.585 5.828 1.00 92.81 191 ASP A CA 1
ATOM 1469 C C . ASP A 1 191 ? -17.557 -1.552 4.391 1.00 92.81 191 ASP A C 1
ATOM 1471 O O . ASP A 1 191 ? -16.901 -2.017 3.457 1.00 92.81 191 ASP A O 1
ATOM 1475 N N . VAL A 1 192 ? -18.743 -0.969 4.177 1.00 94.06 192 VAL A N 1
ATOM 1476 C CA . VAL A 1 192 ? -19.329 -0.833 2.827 1.00 94.06 192 VAL A CA 1
ATOM 1477 C C . VAL A 1 192 ? -18.487 0.095 1.951 1.00 94.06 192 VAL A C 1
ATOM 1479 O O . VAL A 1 192 ? -18.246 -0.204 0.780 1.00 94.06 192 VAL A O 1
ATOM 1482 N N . GLN A 1 193 ? -17.992 1.203 2.506 1.00 95.25 193 GLN A N 1
ATOM 1483 C CA . GLN A 1 193 ? -17.073 2.105 1.808 1.00 95.25 193 GLN A CA 1
ATOM 1484 C C . GLN A 1 193 ? -15.780 1.378 1.422 1.00 95.25 193 GLN A C 1
ATOM 1486 O O . GLN A 1 193 ? -15.297 1.507 0.293 1.00 95.25 193 GLN A O 1
ATOM 1491 N N . LEU A 1 194 ? -15.246 0.562 2.331 1.00 95.56 194 LEU A N 1
ATOM 1492 C CA . LEU A 1 194 ? -14.057 -0.243 2.093 1.00 95.56 194 LEU A CA 1
ATOM 1493 C C . LEU A 1 194 ? -14.289 -1.303 1.007 1.00 95.56 194 LEU A C 1
ATOM 1495 O O . LEU A 1 194 ? -13.399 -1.546 0.191 1.00 95.56 194 LEU A O 1
ATOM 1499 N N . ALA A 1 195 ? -15.491 -1.878 0.938 1.00 96.38 195 ALA A N 1
ATOM 1500 C CA . ALA A 1 195 ? -15.890 -2.777 -0.138 1.00 96.38 195 ALA A CA 1
ATOM 1501 C C . ALA A 1 195 ? -15.887 -2.075 -1.508 1.00 96.38 195 ALA A C 1
ATOM 1503 O O . ALA A 1 195 ? -15.337 -2.617 -2.467 1.00 96.38 195 ALA A O 1
ATOM 1504 N N . MET A 1 196 ? -16.401 -0.840 -1.601 1.00 97.38 196 MET A N 1
ATOM 1505 C CA . MET A 1 196 ? -16.325 -0.049 -2.842 1.00 97.38 196 MET A CA 1
ATOM 1506 C C . MET A 1 196 ? -14.870 0.240 -3.234 1.00 97.38 196 MET A C 1
ATOM 1508 O O . MET A 1 196 ? -14.500 0.120 -4.403 1.00 97.38 196 MET A O 1
ATOM 1512 N N . ALA A 1 197 ? -14.014 0.556 -2.258 1.00 97.88 197 ALA A N 1
ATOM 1513 C CA . ALA A 1 197 ? -12.584 0.736 -2.490 1.00 97.88 197 ALA A CA 1
ATOM 1514 C C . ALA A 1 197 ? -11.898 -0.557 -2.977 1.00 97.88 197 ALA A C 1
ATOM 1516 O O . ALA A 1 197 ? -10.997 -0.496 -3.816 1.00 97.88 197 ALA A O 1
ATOM 1517 N N . ALA A 1 198 ? -12.326 -1.726 -2.494 1.00 98.00 198 ALA A N 1
ATOM 1518 C CA . ALA A 1 198 ? -11.814 -3.021 -2.937 1.00 98.00 198 ALA A CA 1
ATOM 1519 C C . ALA A 1 198 ? -12.233 -3.367 -4.378 1.00 98.00 198 ALA A C 1
ATOM 1521 O O . ALA A 1 198 ? -11.430 -3.928 -5.128 1.00 98.00 198 ALA A O 1
ATOM 1522 N N . GLU A 1 199 ? -13.445 -2.996 -4.804 1.00 97.81 199 GLU A N 1
ATOM 1523 C CA . GLU A 1 199 ? -13.859 -3.105 -6.211 1.00 97.81 199 GLU A CA 1
ATOM 1524 C C . GLU A 1 199 ? -12.950 -2.253 -7.115 1.00 97.81 199 GLU A C 1
ATOM 1526 O O . GLU A 1 199 ? -12.389 -2.765 -8.086 1.00 97.81 199 GLU A O 1
ATOM 1531 N N . ILE A 1 200 ? -12.719 -0.989 -6.739 1.00 97.56 200 ILE A N 1
ATOM 1532 C CA . ILE A 1 200 ? -11.827 -0.067 -7.463 1.00 97.56 200 ILE A CA 1
ATOM 1533 C C . ILE A 1 200 ? -10.399 -0.628 -7.535 1.00 97.56 200 ILE A C 1
ATOM 1535 O O . ILE A 1 200 ? -9.767 -0.614 -8.591 1.00 97.56 200 ILE A O 1
ATOM 1539 N N . ALA A 1 201 ? -9.889 -1.172 -6.428 1.00 97.88 201 ALA A N 1
ATOM 1540 C CA . ALA A 1 201 ? -8.582 -1.821 -6.390 1.00 97.88 201 ALA A CA 1
ATOM 1541 C C . ALA A 1 201 ? -8.465 -2.943 -7.428 1.00 97.88 201 ALA A C 1
ATOM 1543 O O . ALA A 1 201 ? -7.479 -3.014 -8.163 1.00 97.88 201 ALA A O 1
ATOM 1544 N N . ARG A 1 202 ? -9.481 -3.809 -7.503 1.00 97.75 202 ARG A N 1
ATOM 1545 C CA . ARG A 1 202 ? -9.533 -4.936 -8.438 1.00 97.75 202 ARG A CA 1
ATOM 1546 C C . ARG A 1 202 ? -9.539 -4.459 -9.888 1.00 97.75 202 ARG A C 1
ATOM 1548 O O . ARG A 1 202 ? -8.827 -5.035 -10.707 1.00 97.75 202 ARG A O 1
ATOM 1555 N N . GLU A 1 203 ? -10.290 -3.406 -10.195 1.00 97.38 203 GLU A N 1
ATOM 1556 C CA . GLU A 1 203 ? -10.342 -2.805 -11.534 1.00 97.38 203 GLU A CA 1
ATOM 1557 C C . GLU A 1 203 ? -8.983 -2.250 -11.969 1.00 97.38 203 GLU A C 1
ATOM 1559 O O . GLU A 1 203 ? -8.518 -2.556 -13.064 1.00 97.38 203 GLU A O 1
ATOM 1564 N N . ILE A 1 204 ? -8.300 -1.509 -11.092 1.00 96.94 204 ILE A N 1
ATOM 1565 C CA . ILE A 1 204 ? -6.975 -0.947 -11.388 1.00 96.94 204 ILE A CA 1
ATOM 1566 C C . ILE A 1 204 ? -5.944 -2.063 -11.602 1.00 96.94 204 ILE A C 1
ATOM 1568 O O . ILE A 1 204 ? -5.161 -2.016 -12.550 1.00 96.94 204 ILE A O 1
ATOM 1572 N N . ARG A 1 205 ? -5.953 -3.099 -10.751 1.00 97.62 205 ARG A N 1
ATOM 1573 C CA . ARG A 1 205 ? -5.073 -4.273 -10.905 1.00 97.62 205 ARG A CA 1
ATOM 1574 C C . ARG A 1 205 ? -5.326 -4.995 -12.222 1.00 97.62 205 ARG A C 1
ATOM 1576 O O . ARG A 1 205 ? -4.375 -5.359 -12.909 1.00 97.62 205 ARG A O 1
ATOM 1583 N N . LYS A 1 206 ? -6.602 -5.190 -12.566 1.00 97.19 206 LYS A N 1
ATOM 1584 C CA . LYS A 1 206 ? -7.010 -5.813 -13.823 1.00 97.19 206 LYS A CA 1
ATOM 1585 C C . LYS A 1 206 ? -6.532 -4.998 -15.021 1.00 97.19 206 LYS A C 1
ATOM 1587 O O . LYS A 1 206 ? -5.987 -5.584 -15.942 1.00 97.19 206 LYS A O 1
ATOM 1592 N N . ALA A 1 207 ? -6.654 -3.676 -14.982 1.00 96.94 207 ALA A N 1
ATOM 1593 C CA . ALA A 1 207 ? -6.183 -2.818 -16.060 1.00 96.94 207 ALA A CA 1
ATOM 1594 C C . ALA A 1 207 ? -4.672 -2.920 -16.298 1.00 96.94 207 ALA A C 1
ATOM 1596 O O . ALA A 1 207 ? -4.234 -3.040 -17.438 1.00 96.94 207 ALA A O 1
ATOM 1597 N N . VAL A 1 208 ? -3.867 -2.931 -15.229 1.00 97.62 208 VAL A N 1
ATOM 1598 C CA . VAL A 1 208 ? -2.414 -3.137 -15.356 1.00 97.62 208 VAL A CA 1
ATOM 1599 C C . VAL A 1 208 ? -2.103 -4.493 -15.989 1.00 97.62 208 VAL A C 1
ATOM 1601 O O . VAL A 1 208 ? -1.228 -4.576 -16.851 1.00 97.62 208 VAL A O 1
ATOM 1604 N N . PHE A 1 209 ? -2.822 -5.543 -15.593 1.00 97.81 209 PHE A N 1
ATOM 1605 C CA . PHE A 1 209 ? -2.630 -6.875 -16.156 1.00 97.81 209 PHE A CA 1
ATOM 1606 C C . PHE A 1 209 ? -3.059 -6.955 -17.625 1.00 97.81 209 PHE A C 1
ATOM 1608 O O . PHE A 1 209 ? -2.295 -7.440 -18.453 1.00 97.81 209 PHE A O 1
ATOM 1615 N N . ASP A 1 210 ? -4.244 -6.448 -17.961 1.00 97.62 210 ASP A N 1
ATOM 1616 C CA . ASP A 1 210 ? -4.788 -6.495 -19.319 1.00 97.62 210 ASP A CA 1
ATOM 1617 C C . ASP A 1 210 ? -3.930 -5.689 -20.308 1.00 97.62 210 ASP A C 1
ATOM 1619 O O . ASP A 1 210 ? -3.746 -6.112 -21.448 1.00 97.62 210 ASP A O 1
ATOM 1623 N N . GLU A 1 211 ? -3.394 -4.537 -19.888 1.00 97.25 211 GLU A N 1
ATOM 1624 C CA . GLU A 1 211 ? -2.599 -3.666 -20.760 1.00 97.25 211 GLU A CA 1
ATOM 1625 C C . GLU A 1 211 ? -1.115 -4.052 -20.838 1.00 97.25 211 GLU A C 1
ATOM 1627 O O . GLU A 1 211 ? -0.501 -3.920 -21.897 1.00 97.25 211 GLU A O 1
ATOM 1632 N N . LEU A 1 212 ? -0.511 -4.470 -19.719 1.00 96.81 212 LEU A N 1
ATOM 1633 C CA . LEU A 1 212 ? 0.947 -4.621 -19.598 1.00 96.81 212 LEU A CA 1
ATOM 1634 C C . LEU A 1 212 ? 1.395 -6.043 -19.234 1.00 96.81 212 LEU A C 1
ATOM 1636 O O . LEU A 1 212 ? 2.593 -6.321 -19.240 1.00 96.81 212 LEU A O 1
ATOM 1640 N N . GLY A 1 213 ? 0.468 -6.936 -18.882 1.00 96.62 213 GLY A N 1
ATOM 1641 C CA . GLY A 1 213 ? 0.769 -8.305 -18.453 1.00 96.62 213 GLY A CA 1
ATOM 1642 C C . GLY A 1 213 ? 1.371 -8.416 -17.049 1.00 96.62 213 GLY A C 1
ATOM 1643 O O . GLY A 1 213 ? 1.783 -9.504 -16.648 1.00 96.62 213 GLY A O 1
ATOM 1644 N N . TYR A 1 214 ? 1.438 -7.322 -16.282 1.00 96.31 214 TYR A N 1
ATOM 1645 C CA . TYR A 1 214 ? 1.980 -7.348 -14.924 1.00 96.31 214 TYR A CA 1
ATOM 1646 C C . TYR A 1 214 ? 0.899 -7.643 -13.887 1.00 96.31 214 TYR A C 1
ATOM 1648 O O . TYR A 1 214 ? -0.174 -7.041 -13.886 1.00 96.31 214 TYR A O 1
ATOM 1656 N N . THR A 1 215 ? 1.206 -8.536 -12.948 1.00 96.44 215 THR A N 1
ATOM 1657 C CA . THR A 1 215 ? 0.323 -8.789 -11.806 1.00 96.44 215 THR A CA 1
ATOM 1658 C C . THR A 1 215 ? 0.602 -7.795 -10.695 1.00 96.44 215 THR A C 1
ATOM 1660 O O . THR A 1 215 ? 1.725 -7.325 -10.538 1.00 96.44 215 THR A O 1
ATOM 1663 N N . CYS A 1 216 ? -0.413 -7.475 -9.899 1.00 94.25 216 CYS A N 1
ATOM 1664 C CA . CYS A 1 216 ? -0.247 -6.588 -8.756 1.00 94.25 216 CYS A CA 1
ATOM 1665 C C . CYS A 1 216 ? -0.869 -7.203 -7.506 1.00 94.25 216 CYS A C 1
ATOM 1667 O O . CYS A 1 216 ? -1.965 -7.764 -7.587 1.00 94.25 216 CYS A O 1
ATOM 1669 N N . SER A 1 217 ? -0.228 -7.033 -6.352 1.00 96.69 217 SER A N 1
ATOM 1670 C CA . SER A 1 217 ? -0.877 -7.188 -5.049 1.00 96.69 217 SER A CA 1
ATOM 1671 C C . SER A 1 217 ? -1.342 -5.839 -4.513 1.00 96.69 217 SER A C 1
ATOM 1673 O O . SER A 1 217 ? -0.742 -4.815 -4.838 1.00 96.69 217 SER A O 1
ATOM 1675 N N . ALA A 1 218 ? -2.396 -5.817 -3.695 1.00 97.81 218 ALA A N 1
ATOM 1676 C CA . ALA A 1 218 ? -2.896 -4.570 -3.122 1.00 97.81 218 ALA A CA 1
ATOM 1677 C C . ALA A 1 218 ? -3.319 -4.662 -1.655 1.00 97.81 218 ALA A C 1
ATOM 1679 O O . ALA A 1 218 ? -3.728 -5.712 -1.177 1.00 97.81 218 ALA A O 1
ATOM 1680 N N . GLY A 1 219 ? -3.236 -3.543 -0.942 1.00 97.69 219 GLY A N 1
ATOM 1681 C CA . GLY A 1 219 ? -3.757 -3.382 0.413 1.00 97.69 219 GLY A CA 1
ATOM 1682 C C . GLY A 1 219 ? -4.815 -2.289 0.446 1.00 97.69 219 GLY A C 1
ATOM 1683 O O . GLY A 1 219 ? -4.526 -1.170 0.019 1.00 97.69 219 GLY A O 1
ATOM 1684 N N . VAL A 1 220 ? -6.013 -2.608 0.938 1.00 98.00 220 VAL A N 1
ATOM 1685 C CA . VAL A 1 220 ? -7.181 -1.715 0.987 1.00 98.00 220 VAL A CA 1
ATOM 1686 C C . VAL A 1 220 ? -7.560 -1.463 2.447 1.00 98.00 220 VAL A C 1
ATOM 1688 O O . VAL A 1 220 ? -7.927 -2.395 3.163 1.00 98.00 220 VAL A O 1
ATOM 1691 N N . THR A 1 221 ? -7.447 -0.216 2.906 1.00 96.44 221 THR A N 1
ATOM 1692 C CA . THR A 1 221 ? -7.730 0.184 4.302 1.00 96.44 221 THR A CA 1
ATOM 1693 C C . THR A 1 221 ? -7.838 1.713 4.424 1.00 96.44 221 THR A C 1
ATOM 1695 O O . THR A 1 221 ? -7.799 2.423 3.413 1.00 96.44 221 THR A O 1
ATOM 1698 N N . HIS A 1 222 ? -7.984 2.258 5.631 1.00 93.31 222 HIS A N 1
ATOM 1699 C CA . HIS A 1 222 ? -8.235 3.683 5.873 1.00 93.31 222 HIS A CA 1
ATOM 1700 C C . HIS A 1 222 ? -6.990 4.579 5.792 1.00 93.31 222 HIS A C 1
ATOM 1702 O O . HIS A 1 222 ? -7.144 5.766 5.531 1.00 93.31 222 HIS A O 1
ATOM 1708 N N . ASN A 1 223 ? -5.763 4.057 5.917 1.00 94.88 223 ASN A N 1
ATOM 1709 C CA . ASN A 1 223 ? -4.538 4.875 5.839 1.00 94.88 223 ASN A CA 1
ATOM 1710 C C . ASN A 1 223 ? -3.363 4.212 5.092 1.00 94.88 223 ASN A C 1
ATOM 1712 O O . ASN A 1 223 ? -3.411 3.038 4.723 1.00 94.88 223 ASN A O 1
ATOM 1716 N N . LYS A 1 224 ? -2.300 4.987 4.826 1.00 94.69 224 LYS A N 1
ATOM 1717 C CA . LYS A 1 224 ? -1.147 4.551 4.010 1.00 94.69 224 LYS A CA 1
ATOM 1718 C C . LYS A 1 224 ? -0.301 3.496 4.707 1.00 94.69 224 LYS A C 1
ATOM 1720 O O . LYS A 1 224 ? 0.132 2.550 4.049 1.00 94.69 224 LYS A O 1
ATOM 1725 N N . ALA A 1 225 ? -0.057 3.646 6.007 1.00 92.94 225 ALA A N 1
ATOM 1726 C CA . ALA A 1 225 ? 0.754 2.703 6.765 1.00 92.94 225 ALA A CA 1
ATOM 1727 C C . ALA A 1 225 ? 0.148 1.295 6.748 1.00 92.94 225 ALA A C 1
ATOM 1729 O O . ALA A 1 225 ? 0.817 0.339 6.352 1.00 92.94 225 ALA A O 1
ATOM 1730 N N . LEU A 1 226 ? -1.140 1.178 7.065 1.00 95.06 226 LEU A N 1
ATOM 1731 C CA . LEU A 1 226 ? -1.843 -0.099 7.015 1.00 95.06 226 LEU A CA 1
ATOM 1732 C C . LEU A 1 226 ? -1.982 -0.613 5.581 1.00 95.06 226 LEU A C 1
ATOM 1734 O O . LEU A 1 226 ? -1.820 -1.811 5.358 1.00 95.06 226 LEU A O 1
ATOM 1738 N N . ALA A 1 227 ? -2.212 0.259 4.589 1.00 96.12 227 ALA A N 1
ATOM 1739 C CA . ALA A 1 227 ? -2.318 -0.169 3.191 1.00 96.12 227 ALA A CA 1
ATOM 1740 C C . ALA A 1 227 ? -1.011 -0.823 2.725 1.00 96.12 227 ALA A C 1
ATOM 1742 O O . ALA A 1 227 ? -1.033 -1.847 2.041 1.00 96.12 227 ALA A O 1
ATOM 1743 N N . LYS A 1 228 ? 0.131 -0.264 3.147 1.00 94.38 228 LYS A N 1
ATOM 1744 C CA . LYS A 1 228 ? 1.463 -0.803 2.859 1.00 94.38 228 LYS A CA 1
ATOM 1745 C C . LYS A 1 228 ? 1.705 -2.165 3.505 1.00 94.38 228 LYS A C 1
ATOM 1747 O O . LYS A 1 228 ? 2.353 -3.011 2.892 1.00 94.38 228 LYS A O 1
ATOM 1752 N N . ILE A 1 229 ? 1.220 -2.362 4.729 1.00 92.38 229 ILE A N 1
ATOM 1753 C CA . ILE A 1 229 ? 1.309 -3.650 5.422 1.00 92.38 229 ILE A CA 1
ATOM 1754 C C . ILE A 1 229 ? 0.415 -4.673 4.708 1.00 92.38 229 ILE A C 1
ATOM 1756 O O . ILE A 1 229 ? 0.893 -5.721 4.285 1.00 92.38 229 ILE A O 1
ATOM 1760 N N . CYS A 1 230 ? -0.854 -4.329 4.474 1.00 93.44 230 CYS A N 1
ATOM 1761 C CA . CYS A 1 230 ? -1.849 -5.202 3.846 1.00 93.44 230 CYS A CA 1
ATOM 1762 C C . CYS A 1 230 ? -1.445 -5.667 2.446 1.00 93.44 230 CYS A C 1
ATOM 1764 O O . CYS A 1 230 ? -1.663 -6.828 2.095 1.00 93.44 230 CYS A O 1
ATOM 1766 N N . SER A 1 231 ? -0.838 -4.784 1.649 1.00 93.81 231 SER A N 1
ATOM 1767 C CA . SER A 1 231 ? -0.387 -5.133 0.300 1.00 93.81 231 SER A CA 1
ATOM 1768 C C . SER A 1 231 ? 0.711 -6.196 0.305 1.00 93.81 231 SER A C 1
ATOM 1770 O O . SER A 1 231 ? 0.865 -6.899 -0.692 1.00 93.81 231 SER A O 1
ATOM 1772 N N . GLY A 1 232 ? 1.439 -6.331 1.421 1.00 90.81 232 GLY A N 1
ATOM 1773 C CA . GLY A 1 232 ? 2.462 -7.341 1.679 1.00 90.81 232 GLY A CA 1
ATOM 1774 C C . GLY A 1 232 ? 1.944 -8.720 2.084 1.00 90.81 232 GLY A C 1
ATOM 1775 O O . GLY A 1 232 ? 2.621 -9.694 1.785 1.00 90.81 232 GLY A O 1
ATOM 1776 N N . LEU A 1 233 ? 0.774 -8.806 2.728 1.00 89.06 233 LEU A N 1
ATOM 1777 C CA . LEU A 1 233 ? 0.338 -10.019 3.437 1.00 89.06 233 LEU A CA 1
ATOM 1778 C C . LEU A 1 233 ? 0.054 -11.211 2.513 1.00 89.06 233 LEU A C 1
ATOM 1780 O O . LEU A 1 233 ? 0.470 -12.321 2.805 1.00 89.06 233 LEU A O 1
ATOM 1784 N N . ASN A 1 234 ? -0.625 -10.976 1.388 1.00 88.50 234 ASN A N 1
ATOM 1785 C CA . ASN A 1 234 ? -1.111 -12.037 0.499 1.00 88.50 234 ASN A CA 1
ATOM 1786 C C . ASN A 1 234 ? -0.474 -11.931 -0.892 1.00 88.50 234 ASN A C 1
ATOM 1788 O O . ASN A 1 234 ? -1.145 -11.798 -1.915 1.00 88.50 234 ASN A O 1
ATOM 1792 N N . LYS A 1 235 ? 0.853 -11.889 -0.955 1.00 89.56 235 LYS A N 1
ATOM 1793 C CA . LYS A 1 235 ? 1.572 -11.878 -2.237 1.00 89.56 235 LYS A CA 1
ATOM 1794 C C . LYS A 1 235 ? 1.763 -13.308 -2.767 1.00 89.56 235 LYS A C 1
ATOM 1796 O O . LYS A 1 235 ? 1.934 -14.219 -1.963 1.00 89.56 235 LYS A O 1
ATOM 1801 N N . PRO A 1 236 ? 1.798 -13.519 -4.098 1.00 94.12 236 PRO A N 1
ATOM 1802 C CA . PRO A 1 236 ? 1.582 -12.555 -5.187 1.00 94.12 236 PRO A CA 1
ATOM 1803 C C . PRO A 1 236 ? 0.111 -12.475 -5.659 1.00 94.12 236 PRO A C 1
ATOM 1805 O O . PRO A 1 236 ? -0.705 -13.342 -5.365 1.00 94.12 236 PRO A O 1
ATOM 1808 N N . ASN A 1 237 ? -0.215 -11.447 -6.453 1.00 94.50 237 ASN A N 1
ATOM 1809 C CA . ASN A 1 237 ? -1.477 -11.296 -7.198 1.00 94.50 237 ASN A CA 1
ATOM 1810 C C . ASN A 1 237 ? -2.784 -11.409 -6.372 1.00 94.50 237 ASN A C 1
ATOM 1812 O O . ASN A 1 237 ? -3.827 -11.839 -6.877 1.00 94.50 237 ASN A O 1
ATOM 1816 N N . LYS A 1 238 ? -2.779 -10.971 -5.109 1.00 95.56 238 LYS A N 1
ATOM 1817 C CA . LYS A 1 238 ? -4.004 -10.824 -4.299 1.00 95.56 238 LYS A CA 1
ATOM 1818 C C . LYS A 1 238 ? -4.157 -9.412 -3.770 1.00 95.56 238 LYS A C 1
ATOM 1820 O O . LYS A 1 238 ? -3.207 -8.637 -3.715 1.00 95.56 238 LYS A O 1
ATOM 1825 N N . GLN A 1 239 ? -5.368 -9.089 -3.343 1.00 97.06 239 GLN A N 1
ATOM 1826 C CA . GLN A 1 239 ? -5.616 -7.900 -2.546 1.00 97.06 239 GLN A CA 1
ATOM 1827 C C . GLN A 1 239 ? -6.091 -8.288 -1.153 1.00 97.06 239 GLN A C 1
ATOM 1829 O O . GLN A 1 239 ? -6.901 -9.205 -1.006 1.00 97.06 239 GLN A O 1
ATOM 1834 N N . THR A 1 240 ? -5.575 -7.579 -0.159 1.00 96.81 240 THR A N 1
ATOM 1835 C CA . THR A 1 240 ? -5.907 -7.756 1.249 1.00 96.81 240 THR A CA 1
ATOM 1836 C C . THR A 1 240 ? -6.693 -6.548 1.731 1.00 96.81 240 THR A C 1
ATOM 1838 O O . THR A 1 240 ? -6.283 -5.406 1.503 1.00 96.81 240 THR A O 1
ATOM 1841 N N . ILE A 1 241 ? -7.801 -6.794 2.414 1.00 96.94 241 ILE A N 1
ATOM 1842 C CA . ILE A 1 241 ? -8.704 -5.776 2.937 1.00 96.94 241 ILE A CA 1
ATOM 1843 C C . ILE A 1 241 ? -8.645 -5.831 4.461 1.00 96.94 241 ILE A C 1
ATOM 1845 O O . ILE A 1 241 ? -8.859 -6.886 5.058 1.00 96.94 241 ILE A O 1
ATOM 1849 N N . MET A 1 242 ? -8.359 -4.700 5.100 1.00 94.38 242 MET A N 1
ATOM 1850 C CA . MET A 1 242 ? -8.337 -4.601 6.559 1.00 94.38 242 MET A CA 1
ATOM 1851 C C . MET A 1 242 ? -9.471 -3.711 7.036 1.00 94.38 242 MET A C 1
ATOM 1853 O O . MET A 1 242 ? -9.415 -2.490 6.880 1.00 94.38 242 MET A O 1
ATOM 1857 N N . ARG A 1 243 ? -10.489 -4.354 7.615 1.00 93.12 243 ARG A N 1
ATOM 1858 C CA . ARG A 1 243 ? -11.637 -3.691 8.236 1.00 93.12 243 ARG A CA 1
ATOM 1859 C C . ARG A 1 243 ? -11.204 -2.950 9.494 1.00 93.12 243 ARG A C 1
ATOM 1861 O O . ARG A 1 243 ? -10.362 -3.449 10.239 1.00 93.12 243 ARG A O 1
ATOM 1868 N N . ASN A 1 244 ? -11.844 -1.817 9.777 1.00 90.38 244 ASN A N 1
ATOM 1869 C CA . ASN A 1 244 ? -11.529 -0.981 10.939 1.00 90.38 244 ASN A CA 1
ATOM 1870 C C . ASN A 1 244 ? -11.610 -1.756 12.261 1.00 90.38 244 ASN A C 1
ATOM 1872 O O . ASN A 1 244 ? -10.755 -1.603 13.131 1.00 90.38 244 ASN A O 1
ATOM 1876 N N . CYS A 1 245 ? -12.599 -2.645 12.385 1.00 89.69 245 CYS A N 1
ATOM 1877 C CA . CYS A 1 245 ? -12.779 -3.481 13.570 1.00 89.69 245 CYS A CA 1
ATOM 1878 C C . CYS A 1 245 ? -11.621 -4.462 13.827 1.00 89.69 245 CYS A C 1
ATOM 1880 O O . CYS A 1 245 ? -11.411 -4.842 14.974 1.00 89.69 245 CYS A O 1
ATOM 1882 N N . ALA A 1 246 ? -10.855 -4.841 12.800 1.00 91.19 246 ALA A N 1
ATOM 1883 C CA . ALA A 1 246 ? -9.725 -5.760 12.926 1.00 91.19 246 ALA A CA 1
ATOM 1884 C C . ALA A 1 246 ? -8.392 -5.048 13.222 1.00 91.19 246 ALA A C 1
ATOM 1886 O O . ALA A 1 246 ? -7.412 -5.705 13.563 1.00 91.19 246 ALA A O 1
ATOM 1887 N N . VAL A 1 247 ? -8.330 -3.717 13.091 1.00 92.12 247 VAL A N 1
ATOM 1888 C CA . VAL A 1 247 ? -7.071 -2.950 13.131 1.00 92.12 247 VAL A CA 1
ATOM 1889 C C . VAL A 1 247 ? -6.370 -3.077 14.475 1.00 92.12 247 VAL A C 1
ATOM 1891 O O . VAL A 1 247 ? -5.177 -3.355 14.511 1.00 92.12 247 VAL A O 1
ATOM 1894 N N . ILE A 1 248 ? -7.091 -2.882 15.581 1.00 92.06 248 ILE A N 1
ATOM 1895 C CA . ILE A 1 248 ? -6.491 -2.919 16.920 1.00 92.06 248 ILE A CA 1
ATOM 1896 C C . ILE A 1 248 ? -5.941 -4.313 17.219 1.00 92.06 248 ILE A C 1
ATOM 1898 O O . ILE A 1 248 ? -4.784 -4.441 17.613 1.00 92.06 248 ILE A O 1
ATOM 1902 N N . ASP A 1 249 ? -6.725 -5.360 16.973 1.00 90.62 249 ASP A N 1
ATOM 1903 C CA . ASP A 1 249 ? -6.278 -6.729 17.232 1.00 90.62 249 ASP A CA 1
ATOM 1904 C C . ASP A 1 249 ? -5.110 -7.131 16.326 1.00 90.62 249 ASP A C 1
ATOM 1906 O O . ASP A 1 249 ? -4.160 -7.756 16.793 1.00 90.62 249 ASP A O 1
ATOM 1910 N N . PHE A 1 250 ? -5.110 -6.681 15.069 1.00 91.31 250 PHE A N 1
ATOM 1911 C CA . PHE A 1 250 ? -3.985 -6.869 14.158 1.00 91.31 250 PHE A CA 1
ATOM 1912 C C . PHE A 1 250 ? -2.717 -6.140 14.629 1.00 91.31 250 PHE A C 1
ATOM 1914 O O . PHE A 1 250 ? -1.628 -6.714 14.632 1.00 91.31 250 PHE A O 1
ATOM 1921 N N . MET A 1 251 ? -2.842 -4.879 15.054 1.00 93.25 251 MET A N 1
ATOM 1922 C CA . MET A 1 251 ? -1.704 -4.068 15.490 1.00 93.25 251 MET A CA 1
ATOM 1923 C C . MET A 1 251 ? -1.108 -4.552 16.811 1.00 93.25 251 MET A C 1
ATOM 1925 O O . MET A 1 251 ? 0.092 -4.392 17.016 1.00 93.25 251 MET A O 1
ATOM 1929 N N . ARG A 1 252 ? -1.901 -5.188 17.682 1.00 93.00 252 ARG A N 1
ATOM 1930 C CA . ARG A 1 252 ? -1.451 -5.683 18.992 1.00 93.00 252 ARG A CA 1
ATOM 1931 C C . ARG A 1 252 ? -0.161 -6.502 18.904 1.00 93.00 252 ARG A C 1
ATOM 1933 O O . ARG A 1 252 ? 0.757 -6.262 19.678 1.00 93.00 252 ARG A O 1
ATOM 1940 N N . ASN A 1 253 ? -0.086 -7.409 17.932 1.00 90.25 253 ASN A N 1
ATOM 1941 C CA . ASN A 1 253 ? 1.042 -8.328 17.754 1.00 90.25 253 ASN A CA 1
ATOM 1942 C C . ASN A 1 253 ? 2.001 -7.900 16.629 1.00 90.25 253 ASN A C 1
ATOM 1944 O O . ASN A 1 253 ? 2.924 -8.639 16.298 1.00 90.25 253 ASN A O 1
ATOM 1948 N N . MET A 1 254 ? 1.797 -6.727 16.020 1.00 91.50 254 MET A N 1
ATOM 1949 C CA . MET A 1 254 ? 2.648 -6.239 14.935 1.00 91.50 254 MET A CA 1
ATOM 1950 C C . MET A 1 254 ? 4.045 -5.902 15.472 1.00 91.50 254 MET A C 1
ATOM 1952 O O . MET A 1 254 ? 4.137 -5.046 16.358 1.00 91.50 254 MET A O 1
ATOM 1956 N N . PRO A 1 255 ? 5.134 -6.493 14.941 1.00 93.00 255 PRO A N 1
ATOM 1957 C CA . PRO A 1 255 ? 6.485 -6.087 15.307 1.00 93.00 255 PRO A CA 1
ATOM 1958 C C . PRO A 1 255 ? 6.696 -4.603 15.008 1.00 93.00 255 PRO A C 1
ATOM 1960 O O . PRO A 1 255 ? 6.386 -4.128 13.911 1.00 93.00 255 PRO A O 1
ATOM 1963 N N . PHE A 1 256 ? 7.219 -3.862 15.980 1.00 92.44 256 PHE A N 1
ATOM 1964 C CA . PHE A 1 256 ? 7.259 -2.403 15.919 1.00 92.44 256 PHE A CA 1
ATOM 1965 C C . PHE A 1 256 ? 8.088 -1.891 14.726 1.00 92.44 256 PHE A C 1
ATOM 1967 O O . PHE A 1 256 ? 7.628 -1.043 13.959 1.00 92.44 256 PHE A O 1
ATOM 1974 N N . THR A 1 257 ? 9.245 -2.500 14.468 1.00 90.38 257 THR A N 1
ATOM 1975 C CA . THR A 1 257 ? 10.124 -2.179 13.326 1.00 90.38 257 THR A CA 1
ATOM 1976 C C . THR A 1 257 ? 9.549 -2.517 11.945 1.00 90.38 257 THR A C 1
ATOM 1978 O O . THR A 1 257 ? 10.061 -2.044 10.928 1.00 90.38 257 THR A O 1
ATOM 1981 N N . LYS A 1 258 ? 8.469 -3.308 11.858 1.00 87.06 258 LYS A N 1
ATOM 1982 C CA . LYS A 1 258 ? 7.790 -3.607 10.580 1.00 87.06 258 LYS A CA 1
ATOM 1983 C C . LYS A 1 258 ? 6.810 -2.516 10.158 1.00 87.06 258 LYS A C 1
ATOM 1985 O O . LYS A 1 258 ? 6.398 -2.478 8.996 1.00 87.06 258 LYS A O 1
ATOM 1990 N N . ILE A 1 259 ? 6.458 -1.610 11.065 1.00 91.00 259 ILE A N 1
ATOM 1991 C CA . ILE A 1 259 ? 5.638 -0.448 10.744 1.00 91.00 259 ILE A CA 1
ATOM 1992 C C . ILE A 1 259 ? 6.452 0.499 9.855 1.00 91.00 259 ILE A C 1
ATOM 1994 O O . ILE A 1 259 ? 7.646 0.736 10.053 1.00 91.00 259 ILE A O 1
ATOM 1998 N N . ARG A 1 260 ? 5.799 1.060 8.834 1.00 87.88 260 ARG A N 1
ATOM 1999 C CA . ARG A 1 260 ? 6.429 2.011 7.912 1.00 87.88 260 ARG A CA 1
ATOM 2000 C C . ARG A 1 260 ? 7.084 3.165 8.689 1.00 87.88 260 ARG A C 1
ATOM 2002 O O . ARG A 1 260 ? 6.468 3.737 9.578 1.00 87.88 260 ARG A O 1
ATOM 2009 N N . ASN A 1 261 ? 8.304 3.531 8.287 1.00 91.06 261 ASN A N 1
ATOM 2010 C CA . ASN A 1 261 ? 9.178 4.536 8.919 1.00 91.06 261 ASN A CA 1
ATOM 2011 C C . ASN A 1 261 ? 9.796 4.136 10.274 1.00 91.06 261 ASN A C 1
ATOM 2013 O O . ASN A 1 261 ? 10.605 4.899 10.793 1.00 91.06 261 ASN A O 1
ATOM 2017 N N . LEU A 1 262 ? 9.486 2.950 10.811 1.00 93.25 262 LEU A N 1
ATOM 2018 C CA . LEU A 1 262 ? 10.065 2.433 12.059 1.00 93.25 262 LEU A CA 1
ATOM 2019 C C . LEU A 1 262 ? 11.100 1.318 11.839 1.00 93.25 262 LEU A C 1
ATOM 2021 O O . LEU A 1 262 ? 11.666 0.812 12.792 1.00 93.25 262 LEU A O 1
ATOM 2025 N N . GLY A 1 263 ? 11.424 0.959 10.596 1.00 91.06 263 GLY A N 1
ATOM 2026 C CA . GLY A 1 263 ? 12.445 -0.056 10.287 1.00 91.06 263 GLY A CA 1
ATOM 2027 C C . GLY A 1 263 ? 13.895 0.442 10.313 1.00 91.06 263 GLY A C 1
ATOM 2028 O O . GLY A 1 263 ? 14.732 -0.117 9.614 1.00 91.06 263 GLY A O 1
ATOM 2029 N N . GLY A 1 264 ? 14.186 1.536 11.014 1.00 92.69 264 GLY A N 1
ATOM 2030 C CA . GLY A 1 264 ? 15.525 2.129 11.065 1.00 92.69 264 GLY A CA 1
ATOM 2031 C C . GLY A 1 264 ? 15.829 2.713 12.439 1.00 92.69 264 GLY A C 1
ATOM 2032 O O . GLY A 1 264 ? 15.184 2.354 13.417 1.00 92.69 264 GLY A O 1
ATOM 2033 N N . LYS A 1 265 ? 16.762 3.670 12.498 1.00 94.12 265 LYS A N 1
ATOM 2034 C CA . LYS A 1 265 ? 17.307 4.209 13.758 1.00 94.12 265 LYS A CA 1
ATOM 2035 C C . LYS A 1 265 ? 16.254 4.636 14.783 1.00 94.12 265 LYS A C 1
ATOM 2037 O O . LYS A 1 265 ? 16.374 4.272 15.941 1.00 94.12 265 LYS A O 1
ATOM 2042 N N . LEU A 1 266 ? 15.218 5.366 14.355 1.00 93.69 266 LEU A N 1
ATOM 2043 C CA . LEU A 1 266 ? 14.137 5.794 15.253 1.00 93.69 266 LEU A CA 1
ATOM 2044 C C . LEU A 1 266 ? 13.405 4.594 15.868 1.00 93.69 266 LEU A C 1
ATOM 2046 O O . LEU A 1 266 ? 13.038 4.622 17.034 1.00 93.69 266 LEU A O 1
ATOM 2050 N N . GLY A 1 267 ? 13.179 3.541 15.082 1.00 94.50 267 GLY A N 1
ATOM 2051 C CA . GLY A 1 267 ? 12.532 2.336 15.581 1.00 94.50 267 GLY A CA 1
ATOM 2052 C C . GLY A 1 267 ? 13.374 1.616 16.625 1.00 94.50 267 GLY A C 1
ATOM 2053 O O . GLY A 1 267 ? 12.874 1.281 17.692 1.00 94.50 267 GLY A O 1
ATOM 2054 N N . GLU A 1 268 ? 14.662 1.443 16.325 1.00 94.19 268 GLU A N 1
ATOM 2055 C CA . GLU A 1 268 ? 15.648 0.823 17.219 1.00 94.19 268 GLU A CA 1
ATOM 2056 C C . GLU A 1 268 ? 15.809 1.605 18.533 1.00 94.19 268 GLU A C 1
ATOM 2058 O O . GLU A 1 268 ? 15.886 1.010 19.609 1.00 94.19 268 GLU A O 1
ATOM 2063 N N . GLU A 1 269 ? 15.824 2.938 18.453 1.00 94.69 269 GLU A N 1
ATOM 2064 C CA . GLU A 1 269 ? 15.874 3.842 19.605 1.00 94.69 269 GLU A CA 1
ATOM 2065 C C . GLU A 1 269 ? 14.658 3.637 20.513 1.00 94.69 269 GLU A C 1
ATOM 2067 O O . GLU A 1 269 ? 14.820 3.351 21.697 1.00 94.69 269 GLU A O 1
ATOM 2072 N N . VAL A 1 270 ? 13.442 3.680 19.957 1.00 95.25 270 VAL A N 1
ATOM 2073 C CA . VAL A 1 270 ? 12.207 3.495 20.736 1.00 95.25 270 VAL A CA 1
ATOM 2074 C C . VAL A 1 270 ? 12.123 2.081 21.330 1.00 95.25 270 VAL A C 1
ATOM 2076 O O . VAL A 1 270 ? 11.757 1.937 22.498 1.00 95.25 270 VAL A O 1
ATOM 2079 N N . GLU A 1 271 ? 12.492 1.035 20.577 1.00 95.19 271 GLU A N 1
ATOM 2080 C CA . GLU A 1 271 ? 12.543 -0.342 21.097 1.00 95.19 271 GLU A CA 1
ATOM 2081 C C . GLU A 1 271 ? 13.507 -0.479 22.276 1.00 95.19 271 GLU A C 1
ATOM 2083 O O . GLU A 1 271 ? 13.198 -1.171 23.249 1.00 95.19 271 GLU A O 1
ATOM 2088 N N . THR A 1 272 ? 14.658 0.188 22.204 1.00 94.31 272 THR A N 1
ATOM 2089 C CA . THR A 1 272 ? 15.691 0.127 23.242 1.00 94.31 272 THR A CA 1
ATOM 2090 C C . THR A 1 272 ? 15.297 0.934 24.474 1.00 94.31 272 THR A C 1
ATOM 2092 O O . THR A 1 272 ? 15.392 0.425 25.589 1.00 94.31 272 THR A O 1
ATOM 2095 N N . GLU A 1 273 ? 14.831 2.172 24.297 1.00 94.19 273 GLU A N 1
ATOM 2096 C CA . GLU A 1 273 ? 14.496 3.064 25.411 1.00 94.19 273 GLU A CA 1
ATOM 2097 C C . GLU A 1 273 ? 13.264 2.617 26.197 1.00 94.19 273 GLU A C 1
ATOM 2099 O O . GLU A 1 273 ? 13.207 2.805 27.414 1.00 94.19 273 GLU A O 1
ATOM 2104 N N . LEU A 1 274 ? 12.267 2.052 25.512 1.00 94.62 274 LEU A N 1
ATOM 2105 C CA . LEU A 1 274 ? 11.025 1.606 26.143 1.00 94.62 274 LEU A CA 1
ATOM 2106 C C . LEU A 1 274 ? 11.006 0.098 26.423 1.00 94.62 274 LEU A C 1
ATOM 2108 O O . LEU A 1 274 ? 10.109 -0.378 27.111 1.00 94.62 274 LEU A O 1
ATOM 2112 N N . GLY A 1 275 ? 11.971 -0.673 25.915 1.00 94.81 275 GLY A N 1
ATOM 2113 C CA . GLY A 1 275 ? 11.999 -2.126 26.101 1.00 94.81 275 GLY A CA 1
ATOM 2114 C C . GLY A 1 275 ? 10.815 -2.840 25.441 1.00 94.81 275 GLY A C 1
ATOM 2115 O O . GLY A 1 275 ? 10.294 -3.813 25.985 1.00 94.81 275 GLY A O 1
ATOM 2116 N N . ILE A 1 276 ? 10.370 -2.345 24.284 1.00 95.25 276 ILE A N 1
ATOM 2117 C CA . ILE A 1 276 ? 9.214 -2.871 23.548 1.00 95.25 276 ILE A CA 1
ATOM 2118 C C . ILE A 1 276 ? 9.639 -3.762 22.374 1.00 95.25 276 ILE A C 1
ATOM 2120 O O . ILE A 1 276 ? 10.777 -3.703 21.899 1.00 95.25 276 ILE A O 1
ATOM 2124 N N . ARG A 1 277 ? 8.703 -4.579 21.881 1.00 94.06 277 ARG A N 1
ATOM 2125 C CA . ARG A 1 277 ? 8.884 -5.392 20.662 1.00 94.06 277 ARG A CA 1
ATOM 2126 C C . ARG A 1 277 ? 7.721 -5.263 19.687 1.00 94.06 277 ARG A C 1
ATOM 2128 O O . ARG A 1 277 ? 7.903 -5.366 18.475 1.00 94.06 277 ARG A O 1
ATOM 2135 N N . THR A 1 278 ? 6.519 -5.045 20.208 1.00 96.00 278 THR A N 1
ATOM 2136 C CA . THR A 1 278 ? 5.293 -4.974 19.412 1.00 96.00 278 THR A CA 1
ATOM 2137 C C . THR A 1 278 ? 4.644 -3.599 19.499 1.00 96.00 278 THR A C 1
ATOM 2139 O O . THR A 1 278 ? 4.876 -2.835 20.436 1.00 96.00 278 THR A O 1
ATOM 2142 N N . ALA A 1 279 ? 3.773 -3.281 18.542 1.00 94.88 279 ALA A N 1
ATOM 2143 C CA . ALA A 1 279 ? 2.968 -2.066 18.611 1.00 94.88 279 ALA A CA 1
ATOM 2144 C C . ALA A 1 279 ? 1.994 -2.082 19.805 1.00 94.88 279 ALA A C 1
ATOM 2146 O O . ALA A 1 279 ? 1.665 -1.021 20.330 1.00 94.88 279 ALA A O 1
ATOM 2147 N N . GLY A 1 280 ? 1.564 -3.262 20.270 1.00 94.94 280 GLY A N 1
ATOM 2148 C CA . GLY A 1 280 ? 0.749 -3.405 21.477 1.00 94.94 280 GLY A CA 1
ATOM 2149 C C . GLY A 1 280 ? 1.486 -3.005 22.757 1.00 94.94 280 GLY A C 1
ATOM 2150 O O . GLY A 1 280 ? 0.886 -2.408 23.651 1.00 94.94 280 GLY A O 1
ATOM 2151 N N . ASP A 1 281 ? 2.798 -3.248 22.838 1.00 95.75 281 ASP A N 1
ATOM 2152 C CA . ASP A 1 281 ? 3.605 -2.839 23.995 1.00 95.75 281 ASP A CA 1
ATOM 2153 C C . ASP A 1 281 ? 3.629 -1.319 24.182 1.00 95.75 281 ASP A C 1
ATOM 2155 O O . ASP A 1 281 ? 3.598 -0.833 25.314 1.00 95.75 281 ASP A O 1
ATOM 2159 N N . MET A 1 282 ? 3.585 -0.565 23.078 1.00 94.44 282 MET A N 1
ATOM 2160 C CA . MET A 1 282 ? 3.510 0.900 23.099 1.00 94.44 282 MET A CA 1
ATOM 2161 C C . MET A 1 282 ? 2.257 1.431 23.792 1.00 94.44 282 MET A C 1
ATOM 2163 O O . MET A 1 282 ? 2.228 2.588 24.209 1.00 94.44 282 MET A O 1
ATOM 2167 N N . TRP A 1 283 ? 1.197 0.631 23.921 1.00 94.44 283 TRP A N 1
ATOM 2168 C CA . TRP A 1 283 ? -0.056 1.106 24.504 1.00 94.44 283 TRP A CA 1
ATOM 2169 C C . TRP A 1 283 ? 0.016 1.314 26.017 1.00 94.44 283 TRP A C 1
ATOM 2171 O O . TRP A 1 283 ? -0.838 2.017 26.554 1.00 94.44 283 TRP A O 1
ATOM 2181 N N . LYS A 1 284 ? 1.045 0.765 26.676 1.00 94.31 284 LYS A N 1
ATOM 2182 C CA . LYS A 1 284 ? 1.351 0.992 28.097 1.00 94.31 284 LYS A CA 1
ATOM 2183 C C . LYS A 1 284 ? 1.802 2.432 28.369 1.00 94.31 284 LYS A C 1
ATOM 2185 O O . LYS A 1 284 ? 1.677 2.897 29.497 1.00 94.31 284 LYS A O 1
ATOM 2190 N N . TYR A 1 285 ? 2.287 3.133 27.342 1.00 94.94 285 TYR A N 1
ATOM 2191 C CA . TYR A 1 285 ? 2.823 4.485 27.458 1.00 94.94 285 TYR A CA 1
ATOM 2192 C C . TYR A 1 285 ? 1.771 5.529 27.047 1.00 94.94 285 TYR A C 1
ATOM 2194 O O . TYR A 1 285 ? 1.249 5.481 25.920 1.00 94.94 285 TYR A O 1
ATOM 2202 N N . PRO A 1 286 ? 1.439 6.490 27.929 1.00 94.94 286 PRO A N 1
ATOM 2203 C CA . PRO A 1 286 ? 0.542 7.582 27.588 1.00 94.94 286 PRO A CA 1
ATOM 2204 C C . PRO A 1 286 ? 1.190 8.510 26.555 1.00 94.94 286 PRO A C 1
ATOM 2206 O O . PRO A 1 286 ? 2.413 8.630 26.451 1.00 94.94 286 PRO A O 1
ATOM 2209 N N . LYS A 1 287 ? 0.350 9.190 25.774 1.00 95.94 287 LYS A N 1
ATOM 2210 C CA . LYS A 1 287 ? 0.784 10.078 24.687 1.00 95.94 287 LYS A CA 1
ATOM 2211 C C . LYS A 1 287 ? 1.739 11.166 25.191 1.00 95.94 287 LYS A C 1
ATOM 2213 O O . LYS A 1 287 ? 2.730 11.462 24.534 1.00 95.94 287 LYS A O 1
ATOM 2218 N N . GLU A 1 288 ? 1.470 11.709 26.371 1.00 96.75 288 GLU A N 1
ATOM 2219 C CA . GLU A 1 288 ? 2.233 12.785 27.000 1.00 96.75 288 GLU A CA 1
ATOM 2220 C C . GLU A 1 288 ? 3.663 12.340 27.344 1.00 96.75 288 GLU A C 1
ATOM 2222 O O . GLU A 1 288 ? 4.614 13.103 27.166 1.00 96.75 288 GLU A O 1
ATOM 2227 N N . GLU A 1 289 ? 3.839 11.084 27.767 1.00 96.06 289 GLU A N 1
ATOM 2228 C CA . GLU A 1 289 ? 5.162 10.510 28.028 1.00 96.06 289 GLU A CA 1
ATOM 2229 C C . GLU A 1 289 ? 5.955 10.340 26.728 1.00 96.06 289 GLU A C 1
ATOM 2231 O O . GLU A 1 289 ? 7.124 10.728 26.657 1.00 96.06 289 GLU A O 1
ATOM 2236 N N . LEU A 1 290 ? 5.304 9.847 25.670 1.00 96.00 290 LEU A N 1
ATOM 2237 C CA . LEU A 1 290 ? 5.922 9.716 24.349 1.00 96.00 290 LEU A CA 1
ATOM 2238 C C . LEU A 1 290 ? 6.334 11.081 23.777 1.00 96.00 290 LEU A C 1
ATOM 2240 O O . LEU A 1 290 ? 7.400 11.205 23.177 1.00 96.00 290 LEU A O 1
ATOM 2244 N N . GLN A 1 291 ? 5.517 12.117 23.986 1.00 96.75 291 GLN A N 1
ATOM 2245 C CA . GLN A 1 291 ? 5.830 13.491 23.582 1.00 96.75 291 GLN A CA 1
ATOM 2246 C C . GLN A 1 291 ? 7.015 14.076 24.358 1.00 96.75 291 GLN A C 1
ATOM 2248 O O . GLN A 1 291 ? 7.806 14.825 23.784 1.00 96.75 291 GLN A O 1
ATOM 2253 N N . SER A 1 292 ? 7.133 13.751 25.648 1.00 96.44 292 SER A N 1
ATOM 2254 C CA . SER A 1 292 ? 8.242 14.190 26.500 1.00 96.44 292 SER A CA 1
ATOM 2255 C C . SER A 1 292 ? 9.573 13.560 26.076 1.00 96.44 292 SER A C 1
ATOM 2257 O O . SER A 1 292 ? 10.582 14.256 25.995 1.00 96.44 292 SER A O 1
ATOM 2259 N N . LYS A 1 293 ? 9.567 12.261 25.745 1.00 95.25 293 LYS A N 1
ATOM 2260 C CA . LYS A 1 293 ? 10.773 11.503 25.369 1.00 95.25 293 LYS A CA 1
ATOM 2261 C C . LYS A 1 293 ? 11.234 11.767 23.932 1.00 95.25 293 LYS A C 1
ATOM 2263 O O . LYS A 1 293 ? 12.386 12.117 23.718 1.00 95.25 293 LYS A O 1
ATOM 2268 N N . PHE A 1 294 ? 10.333 11.654 22.953 1.00 95.00 294 PHE A N 1
ATOM 2269 C CA . PHE A 1 294 ? 10.688 11.670 21.522 1.00 95.00 294 PHE A CA 1
ATOM 2270 C C . PHE A 1 294 ? 10.349 12.992 20.815 1.00 95.00 294 PHE A C 1
ATOM 2272 O O . PHE A 1 294 ? 10.527 13.134 19.603 1.00 95.00 294 PHE A O 1
ATOM 2279 N N . GLY A 1 295 ? 9.837 13.971 21.565 1.00 96.25 295 GLY A N 1
ATOM 2280 C CA . GLY A 1 295 ? 9.369 15.252 21.052 1.00 96.25 295 GLY A CA 1
ATOM 2281 C C . GLY A 1 295 ? 7.888 15.247 20.666 1.00 96.25 295 GLY A C 1
ATOM 2282 O O . GLY A 1 295 ? 7.272 14.213 20.414 1.00 96.25 295 GLY A O 1
ATOM 2283 N N . GLN A 1 296 ? 7.303 16.445 20.600 1.00 95.75 296 GLN A N 1
ATOM 2284 C CA . GLN A 1 296 ? 5.853 16.637 20.476 1.00 95.75 296 GLN A CA 1
ATOM 2285 C C . GLN A 1 296 ? 5.244 15.960 19.240 1.00 95.75 296 GLN A C 1
ATOM 2287 O O . GLN A 1 296 ? 4.285 15.201 19.362 1.00 95.75 296 GLN A O 1
ATOM 2292 N N . ALA A 1 297 ? 5.802 16.208 18.053 1.00 95.31 297 ALA A N 1
ATOM 2293 C CA . ALA A 1 297 ? 5.274 15.647 16.811 1.00 95.31 297 ALA A CA 1
ATOM 2294 C C . ALA A 1 297 ? 5.468 14.122 16.742 1.00 95.31 297 ALA A C 1
ATOM 2296 O O . ALA A 1 297 ? 4.522 13.389 16.453 1.00 95.31 297 ALA A O 1
ATOM 2297 N N . THR A 1 298 ? 6.674 13.643 17.061 1.00 95.25 298 THR A N 1
ATOM 2298 C CA . THR A 1 298 ? 7.023 12.217 17.025 1.00 95.25 298 THR A CA 1
ATOM 2299 C C . THR A 1 298 ? 6.222 11.418 18.043 1.00 95.25 298 THR A C 1
ATOM 2301 O O . THR A 1 298 ? 5.700 10.366 17.699 1.00 95.25 298 THR A O 1
ATOM 2304 N N . GLY A 1 299 ? 6.057 11.921 19.268 1.00 96.19 299 GLY A N 1
ATOM 2305 C CA . GLY A 1 299 ? 5.291 11.245 20.313 1.00 96.19 299 GLY A CA 1
ATOM 2306 C C . GLY A 1 299 ? 3.815 11.064 19.951 1.00 96.19 299 GLY A C 1
ATOM 2307 O O . GLY A 1 299 ? 3.272 9.973 20.126 1.00 96.19 299 GLY A O 1
ATOM 2308 N N . ILE A 1 300 ? 3.178 12.092 19.372 1.00 96.31 300 ILE A N 1
ATOM 2309 C CA . ILE A 1 300 ? 1.800 11.990 18.856 1.00 96.31 300 ILE A CA 1
ATOM 2310 C C . ILE A 1 300 ? 1.729 10.955 17.730 1.00 96.31 300 ILE A C 1
ATOM 2312 O O . ILE A 1 300 ? 0.839 10.103 17.723 1.00 96.31 300 ILE A O 1
ATOM 2316 N N . TRP A 1 301 ? 2.665 1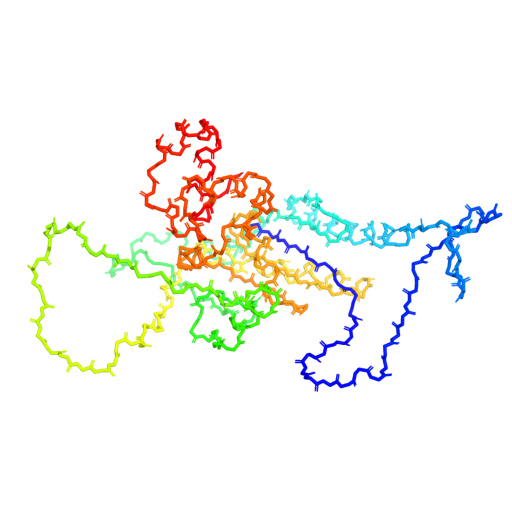1.016 16.781 1.00 96.06 301 TRP A N 1
ATOM 2317 C CA . TRP A 1 301 ? 2.697 10.087 15.658 1.00 96.06 301 TRP A CA 1
ATOM 2318 C C . TRP A 1 301 ? 2.908 8.638 16.117 1.00 96.06 301 TRP A C 1
ATOM 2320 O O . TRP A 1 301 ? 2.136 7.771 15.720 1.00 96.06 301 TRP A O 1
ATOM 2330 N N . 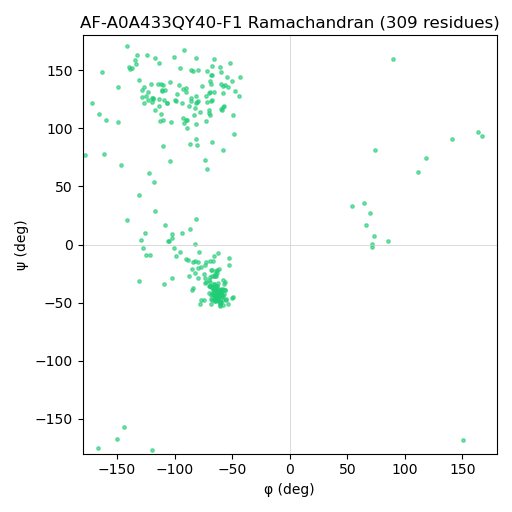LEU A 1 302 ? 3.862 8.381 17.018 1.00 96.25 302 LEU A N 1
ATOM 2331 C CA . LEU A 1 302 ? 4.115 7.068 17.620 1.00 96.25 302 LEU A CA 1
ATOM 2332 C C . LEU A 1 302 ? 2.876 6.521 18.339 1.00 96.25 302 LEU A C 1
ATOM 2334 O O . LEU A 1 302 ? 2.518 5.354 18.170 1.00 96.25 302 LEU A O 1
ATOM 2338 N N . HIS A 1 303 ? 2.189 7.370 19.107 1.00 95.88 303 HIS A N 1
ATOM 2339 C CA . HIS A 1 303 ? 0.967 6.989 19.807 1.00 95.88 303 HIS A CA 1
ATOM 2340 C C . HIS A 1 303 ? -0.135 6.524 18.839 1.00 95.88 303 HIS A C 1
ATOM 2342 O O . HIS A 1 303 ? -0.801 5.515 19.095 1.00 95.88 303 HIS A O 1
ATOM 2348 N N . ASN A 1 304 ? -0.305 7.239 17.725 1.00 96.12 304 ASN A N 1
ATOM 2349 C CA . ASN A 1 304 ? -1.337 6.967 16.727 1.00 96.12 304 ASN A CA 1
ATOM 2350 C C . ASN A 1 304 ? -0.979 5.772 15.834 1.00 96.12 304 ASN A C 1
ATOM 2352 O O . ASN A 1 304 ? -1.794 4.862 15.666 1.00 96.12 304 ASN A O 1
ATOM 2356 N N . ILE A 1 305 ? 0.249 5.723 15.312 1.00 95.75 305 ILE A N 1
ATOM 2357 C CA . ILE A 1 305 ? 0.667 4.709 14.339 1.00 95.75 305 ILE A CA 1
ATOM 2358 C C . ILE A 1 305 ? 0.624 3.301 14.940 1.00 95.75 305 ILE A C 1
ATOM 2360 O O . ILE A 1 305 ? 0.194 2.362 14.273 1.00 95.75 305 ILE A O 1
ATOM 2364 N N . CYS A 1 306 ? 0.950 3.156 16.231 1.00 94.62 306 CYS A N 1
ATOM 2365 C CA . CYS A 1 306 ? 0.869 1.878 16.947 1.00 94.62 306 CYS A CA 1
ATOM 2366 C C . CYS A 1 306 ? -0.567 1.394 17.174 1.00 94.62 306 CYS A C 1
ATOM 2368 O O . CYS A 1 306 ? -0.784 0.239 17.527 1.00 94.62 306 CYS A O 1
ATOM 2370 N N . ARG A 1 307 ? -1.555 2.272 16.985 1.00 94.81 307 ARG A N 1
ATOM 2371 C CA . ARG A 1 307 ? -2.991 1.964 17.024 1.00 94.81 307 ARG A CA 1
ATOM 2372 C C . ARG A 1 307 ? -3.589 1.876 15.617 1.00 94.81 307 ARG A C 1
ATOM 2374 O O . ARG A 1 307 ? -4.803 1.810 15.468 1.00 94.81 307 ARG A O 1
ATOM 2381 N N . GLY A 1 308 ? -2.744 1.888 14.581 1.00 93.50 308 GLY A N 1
ATOM 2382 C CA . GLY A 1 308 ? -3.172 1.856 13.186 1.00 93.50 308 GLY A CA 1
ATOM 2383 C C . GLY A 1 308 ? -3.851 3.148 12.729 1.00 93.50 308 GLY A C 1
ATOM 2384 O O . GLY A 1 308 ? -4.684 3.105 11.827 1.00 93.50 308 GLY A O 1
ATOM 2385 N N . ILE A 1 309 ? -3.525 4.287 13.345 1.00 93.75 309 ILE A N 1
ATOM 2386 C CA . ILE A 1 309 ? -4.033 5.612 12.977 1.00 93.75 309 ILE A CA 1
ATOM 2387 C C . ILE A 1 309 ? -2.887 6.413 12.349 1.00 93.75 309 ILE A C 1
ATOM 2389 O O . ILE A 1 309 ? -1.830 6.575 12.954 1.00 93.75 309 ILE A O 1
ATOM 2393 N N . ASP A 1 310 ? -3.101 6.911 11.134 1.00 92.25 310 ASP A N 1
ATOM 2394 C CA . ASP A 1 310 ? -2.134 7.689 10.350 1.00 92.25 310 ASP A CA 1
ATOM 2395 C C . ASP A 1 310 ? -2.914 8.681 9.474 1.00 92.25 310 ASP A C 1
ATOM 2397 O O . ASP A 1 310 ? -3.936 8.293 8.897 1.00 92.25 310 ASP A O 1
ATOM 2401 N N . PHE A 1 311 ? -2.462 9.938 9.419 1.00 84.69 311 PHE A N 1
ATOM 2402 C CA . PHE A 1 311 ? -3.157 11.062 8.770 1.00 84.69 311 PHE A CA 1
ATOM 2403 C C . PHE A 1 311 ? -2.391 11.565 7.540 1.00 84.69 311 PHE A C 1
ATOM 2405 O O . PHE A 1 311 ? -1.147 11.682 7.617 1.00 84.69 311 PHE A O 1
#

Secondary structure (DSSP, 8-state):
-EEEEEE-------SS---------PPPEEETT-SS-B--SS--TTTEEE--HHHHHHHHHHHHHHHHHHHHHT-EEEE-SSSEEEEE-HHHHHHHHHHHHGGGTT----TT----------GGGT-EEET-TT--THHHHHHH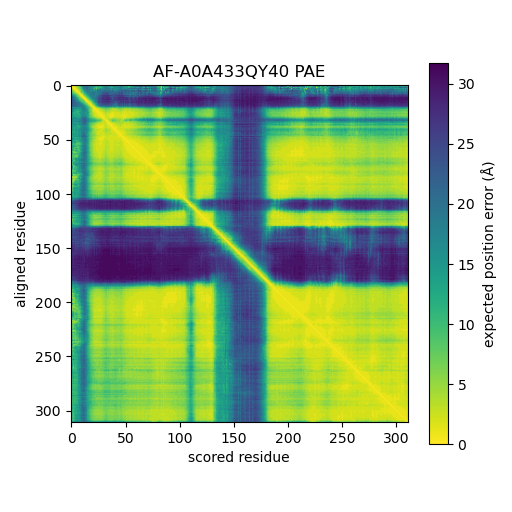HHTT---------------S---------S-TT-----PPPPP-HHHHHHHHHHHHHHHHHHHHHHHH--EEEEEESSSHHHHHHHHHHTTTT-EEEE-HHHHHHHHHT-BGGGSTT-SSHHHHHHHHHHT--BTTGGGGS-HHHHHHHH-HHHHHHHHHHTTT---

InterPro domains:
  IPR001126 UmuC domain [PF00817] (43-231)
  IPR001126 UmuC domain [PS50173] (51-263)
  IPR043128 Reverse transcriptase/Diguanylate cyclase domain [G3DSA:3.30.70.270] (24-253)
  IPR043502 DNA/RNA polymerase superfamily [SSF56672] (21-297)
  IPR052230 DNA polymerase eta [PTHR45873] (21-310)

Sequence (311 aa):
MLCLFVYSETKSCVRPLQIIDVILVHVATYANQDPEPRYHPSPHYATHKVSLEPYRRASALIFGVFARFCGSLGAKLQKAGIDEAFMDVTDCANQRLTERYGHLFAVEGRPDGEIGCPVEVKWDELGVVVGGAEVEKEEWTKVESEVGVEAGGKVEVRADCSEGLERAKDGAGTDGLQEAKKALPKVNWDDVQLAMAAEIAREIRKAVFDELGYTCSAGVTHNKALAKICSGLNKPNKQTIMRNCAVIDFMRNMPFTKIRNLGGKLGEEVETELGIRTAGDMWKYPKEELQSKFGQATGIWLHNICRGIDF

pLDDT: mean 78.11, std 25.99, range [19.55, 98.0]

Organism: NCBI:txid994334

Nearest PDB structures (foldseek):
  4j9s-assembly1_A  TM=8.121E-01  e=1.354E-17  Homo sapiens
  4yr0-assembly1_A  TM=8.121E-01  e=2.592E-17  Homo sapiens
  5ewg-assembly1_A  TM=8.159E-01  e=3.917E-17  Homo sapiens
  4yr2-assembly1_A  TM=8.127E-01  e=7.068E-17  Homo sapiens
  4j9p-assembly1_A  TM=7.815E-01  e=3.094E-17  Homo sapiens

Foldseek 3Di:
DKKKFWDDDDDDDDDPDPPPDDDDFDAWWDFPPDPDTDRDPDDDPVGIDGDPVVLLVLLVVLVVLVVVLCVVQVWDWDDDDSRMIDIHNLVSLVVVCCVVCVVVVPDDDDVVPDPADPDDDPVVVLFAEFLALDPPPVLVVVVPVVVPDDDDDDDDDDDDDDDDDDDDDDDDDPPPPCPDSPHQDHDHVQNSSLSSVSVSVVVSQVSCCVPPVIAMFMETDDDDQRRVVQSPRDDDRTYYYYDPSNQQVVQLAAFQLSTPPLVDDVVVVCCVVQVDGGLNSCQVDDLVRLCVVVNPVRSVQSNQVSSVHDD

Mean predicted aligned error: 12.04 Å